Protein AF-A0A5C8G5C5-F1 (afdb_monomer_lite)

Structure (mmCIF, N/CA/C/O backbone):
data_AF-A0A5C8G5C5-F1
#
_entry.id   AF-A0A5C8G5C5-F1
#
loop_
_atom_site.group_PDB
_atom_site.id
_atom_site.type_symbol
_atom_site.label_atom_id
_atom_site.label_alt_id
_atom_site.label_comp_id
_atom_site.label_asym_id
_atom_site.label_entity_id
_atom_site.label_seq_id
_atom_site.pdbx_PDB_ins_code
_atom_site.Cartn_x
_atom_site.Cartn_y
_atom_site.Cartn_z
_atom_site.occupancy
_atom_site.B_iso_or_equiv
_atom_site.auth_seq_id
_atom_site.auth_comp_id
_atom_site.auth_asym_id
_atom_site.auth_atom_id
_atom_site.pdbx_PDB_model_num
ATOM 1 N N . MET A 1 1 ? -3.779 11.212 30.554 1.00 58.25 1 MET A N 1
ATOM 2 C CA . MET A 1 1 ? -3.782 10.132 29.545 1.00 58.25 1 MET A CA 1
ATOM 3 C C . MET A 1 1 ? -3.580 10.761 28.172 1.00 58.25 1 MET A C 1
ATOM 5 O O . MET A 1 1 ? -4.320 11.678 27.843 1.00 58.25 1 MET A O 1
ATOM 9 N N . SER A 1 2 ? -2.563 10.348 27.410 1.00 55.41 2 SER A N 1
ATOM 10 C CA . SER A 1 2 ? -2.453 10.672 25.976 1.00 55.41 2 SER A CA 1
ATOM 11 C C . SER A 1 2 ? -2.894 9.457 25.162 1.00 55.41 2 SER A C 1
ATOM 13 O O . SER A 1 2 ? -2.777 8.328 25.640 1.00 55.41 2 SER A O 1
ATOM 15 N N . PHE A 1 3 ? -3.459 9.685 23.979 1.00 63.06 3 PHE A N 1
ATOM 16 C CA . PHE A 1 3 ? -4.155 8.669 23.192 1.00 63.06 3 PHE A CA 1
ATOM 17 C C . PHE A 1 3 ? -3.823 8.857 21.702 1.00 63.06 3 PHE A C 1
ATOM 19 O O . PHE A 1 3 ? -3.708 9.999 21.246 1.00 63.06 3 PHE A O 1
ATOM 26 N N . SER A 1 4 ? -3.644 7.780 20.930 1.00 61.94 4 SER A N 1
ATOM 27 C CA . SER A 1 4 ? -3.434 7.898 19.480 1.00 61.94 4 SER A CA 1
ATOM 28 C C . SER A 1 4 ? -4.687 8.470 18.817 1.00 61.94 4 SER A C 1
ATOM 30 O O . SER A 1 4 ? -5.759 7.881 18.914 1.00 61.94 4 SER A O 1
ATOM 32 N N . LYS A 1 5 ? -4.584 9.614 18.132 1.00 66.94 5 LYS A N 1
ATOM 33 C CA . LYS A 1 5 ? -5.772 10.301 17.593 1.00 66.94 5 LYS A CA 1
ATOM 34 C C . LYS A 1 5 ? -6.433 9.580 16.418 1.00 66.94 5 LYS A C 1
ATOM 36 O O . LYS A 1 5 ? -7.634 9.727 16.237 1.00 66.94 5 LYS A O 1
ATOM 41 N N . THR A 1 6 ? -5.672 8.814 15.637 1.00 73.62 6 THR A N 1
ATOM 42 C CA . THR A 1 6 ? -6.201 8.085 14.477 1.00 73.62 6 THR A CA 1
ATOM 43 C C . THR A 1 6 ? -5.514 6.740 14.310 1.00 73.62 6 THR A C 1
ATOM 45 O O . THR A 1 6 ? -4.314 6.627 14.561 1.00 73.62 6 THR A O 1
ATOM 48 N N . SER A 1 7 ? -6.292 5.739 13.905 1.00 88.31 7 SER A N 1
ATOM 49 C CA . SER A 1 7 ? -5.842 4.363 13.679 1.00 88.31 7 SER A CA 1
ATOM 50 C C . SER A 1 7 ? -6.504 3.811 12.412 1.00 88.31 7 SER A C 1
ATOM 52 O O . SER A 1 7 ? -7.569 4.284 12.019 1.00 88.31 7 SER A O 1
ATOM 54 N N . THR A 1 8 ? -5.900 2.812 11.768 1.00 93.25 8 THR A N 1
ATOM 55 C CA . THR A 1 8 ? -6.395 2.267 10.492 1.00 93.25 8 THR A CA 1
ATOM 56 C C . THR A 1 8 ? -6.602 0.763 10.585 1.00 93.25 8 THR A C 1
ATOM 58 O O . THR A 1 8 ? -5.716 0.061 11.051 1.00 93.25 8 THR A O 1
ATOM 61 N N . ILE A 1 9 ? -7.745 0.264 10.109 1.00 96.00 9 ILE A N 1
ATOM 62 C CA . ILE A 1 9 ? -7.991 -1.171 9.910 1.00 96.00 9 ILE A CA 1
ATOM 63 C C . ILE A 1 9 ? -8.115 -1.422 8.409 1.00 96.00 9 ILE A C 1
ATOM 65 O O . ILE A 1 9 ? -8.916 -0.770 7.735 1.00 96.00 9 ILE A O 1
ATOM 69 N N . LYS A 1 10 ? -7.343 -2.374 7.881 1.00 96.00 10 LYS A N 1
ATOM 70 C CA . LYS A 1 10 ? -7.408 -2.793 6.473 1.00 96.00 10 LYS A CA 1
ATOM 71 C C . LYS A 1 10 ? -7.966 -4.201 6.374 1.00 96.00 10 LYS A C 1
ATOM 73 O O . LYS A 1 10 ? -7.521 -5.099 7.085 1.00 96.00 10 LYS A O 1
ATOM 78 N N . ILE A 1 11 ? -8.915 -4.386 5.466 1.00 95.94 11 ILE A N 1
ATOM 79 C CA . ILE A 1 11 ? -9.665 -5.628 5.299 1.00 95.94 11 ILE A CA 1
ATOM 80 C C . ILE A 1 11 ? -9.483 -6.121 3.872 1.00 95.94 11 ILE A C 1
ATOM 82 O O . ILE A 1 11 ? -9.815 -5.405 2.926 1.00 95.94 11 ILE A O 1
ATOM 86 N N . LEU A 1 12 ? -8.996 -7.351 3.732 1.00 93.62 12 LEU A N 1
ATOM 87 C CA . LEU A 1 12 ? -8.839 -8.042 2.455 1.00 93.62 12 LEU A CA 1
ATOM 88 C C . LEU A 1 12 ? -9.532 -9.401 2.552 1.00 93.62 12 LEU A C 1
ATOM 90 O O . LEU A 1 12 ? -9.302 -10.132 3.512 1.00 93.62 12 LEU A O 1
ATOM 94 N N . ASN A 1 13 ? -10.371 -9.748 1.574 1.00 88.62 13 ASN A N 1
ATOM 95 C CA . ASN A 1 13 ? -11.007 -11.070 1.470 1.00 88.62 13 ASN A CA 1
ATOM 96 C C . ASN A 1 13 ? -11.655 -11.558 2.784 1.00 88.62 13 ASN A C 1
ATOM 98 O O . ASN A 1 13 ? -11.424 -12.683 3.216 1.00 88.62 13 ASN A O 1
ATOM 102 N N . ASN A 1 14 ? -12.444 -10.694 3.436 1.00 88.88 14 ASN A N 1
ATOM 103 C CA . ASN A 1 14 ? -13.106 -10.970 4.720 1.00 88.88 14 ASN A CA 1
ATOM 104 C C . ASN A 1 14 ? -12.145 -11.296 5.886 1.00 88.88 14 ASN A C 1
ATOM 106 O O . ASN A 1 14 ? -12.510 -12.007 6.817 1.00 88.88 14 ASN A O 1
ATOM 110 N N . THR A 1 15 ? -10.915 -10.778 5.853 1.00 91.31 15 THR A N 1
ATOM 111 C CA . THR A 1 15 ? -9.921 -10.936 6.926 1.00 91.31 15 THR A CA 1
ATOM 112 C C . THR A 1 15 ? -9.306 -9.594 7.316 1.00 91.31 15 THR A C 1
ATOM 114 O O . THR A 1 15 ? -9.195 -8.689 6.485 1.00 91.31 15 THR A O 1
ATOM 117 N N . ASN A 1 16 ? -8.897 -9.451 8.582 1.00 92.50 16 ASN A N 1
ATOM 118 C CA . ASN A 1 16 ? -8.112 -8.298 9.031 1.00 92.50 16 ASN A CA 1
ATOM 119 C C . ASN A 1 16 ? -6.698 -8.402 8.435 1.00 92.50 16 ASN A C 1
ATOM 121 O O . ASN A 1 16 ? -5.845 -9.094 8.986 1.00 92.50 16 ASN A O 1
ATOM 125 N N . TYR A 1 17 ? -6.458 -7.717 7.318 1.00 92.00 17 TYR A N 1
ATOM 126 C CA . TYR A 1 17 ? -5.137 -7.629 6.697 1.00 92.00 17 TYR A CA 1
ATOM 127 C C . TYR A 1 17 ? -4.175 -6.810 7.568 1.00 92.00 17 TYR A C 1
ATOM 129 O O . TYR A 1 17 ? -3.032 -7.200 7.788 1.00 92.00 17 TYR A O 1
ATOM 137 N N . GLU A 1 18 ? -4.657 -5.687 8.105 1.00 92.75 18 GLU A N 1
ATOM 138 C CA . GLU A 1 18 ? -3.913 -4.843 9.040 1.00 92.75 18 GLU A CA 1
ATOM 139 C C . GLU A 1 18 ? -4.837 -4.423 10.184 1.00 92.75 18 GLU A C 1
ATOM 141 O O . GLU A 1 18 ? -5.929 -3.897 9.951 1.00 92.75 18 GLU A O 1
ATOM 146 N N . ALA A 1 19 ? -4.403 -4.673 11.418 1.00 92.25 19 ALA A N 1
ATOM 147 C CA . ALA A 1 19 ? -5.117 -4.258 12.618 1.00 92.25 19 ALA A CA 1
ATOM 148 C C . ALA A 1 19 ? -4.840 -2.783 12.941 1.00 92.25 19 ALA A C 1
ATOM 150 O O . ALA A 1 19 ? -3.713 -2.306 12.800 1.00 92.25 19 ALA A O 1
ATOM 151 N N . GLY A 1 20 ? -5.844 -2.099 13.485 1.00 87.38 20 GLY A N 1
ATOM 152 C CA . GLY A 1 20 ? -5.677 -0.769 14.049 1.00 87.38 20 GLY A CA 1
ATOM 153 C C . GLY A 1 20 ? -4.764 -0.818 15.261 1.00 87.38 20 GLY A C 1
ATOM 154 O O . GLY A 1 20 ? -4.852 -1.729 16.078 1.00 87.38 20 GLY A O 1
ATOM 155 N N . SER A 1 21 ? -3.887 0.169 15.398 1.00 87.50 21 SER A N 1
ATOM 156 C CA . SER A 1 21 ? -3.056 0.324 16.592 1.00 87.50 21 SER A CA 1
ATOM 157 C C . SER A 1 21 ? -3.639 1.420 17.469 1.00 87.50 21 SER A C 1
ATOM 159 O O . SER A 1 21 ? -3.724 2.568 17.035 1.00 87.50 21 SER A O 1
ATOM 161 N N . VAL A 1 22 ? -4.037 1.077 18.692 1.00 84.81 22 VAL A N 1
ATOM 162 C CA . VAL A 1 22 ? -4.610 2.019 19.659 1.00 84.81 22 VAL A CA 1
ATOM 163 C C . VAL A 1 22 ? -3.679 2.089 20.856 1.00 84.81 22 VAL A C 1
ATOM 165 O O . VAL A 1 22 ? -3.661 1.206 21.708 1.00 84.81 22 VAL A O 1
ATOM 168 N N . SER A 1 23 ? -2.862 3.138 20.905 1.00 81.38 23 SER A N 1
ATOM 169 C CA . SER A 1 23 ? -1.890 3.329 21.982 1.00 81.38 23 SER A CA 1
ATOM 170 C C . SER A 1 23 ? -2.322 4.439 22.922 1.00 81.38 23 SER A C 1
ATOM 172 O O . SER A 1 23 ? -2.776 5.499 22.493 1.00 81.38 23 SER A O 1
ATOM 174 N N . TYR A 1 24 ? -2.119 4.209 24.214 1.00 80.25 24 TYR A N 1
ATOM 175 C CA . TYR A 1 24 ? -2.410 5.177 25.258 1.00 80.25 24 TYR A CA 1
ATOM 176 C C . TYR A 1 24 ? -1.342 5.155 26.348 1.00 80.25 24 TYR A C 1
ATOM 178 O O . TYR A 1 24 ? -0.641 4.160 26.561 1.00 80.25 24 TYR A O 1
ATOM 186 N N . LEU A 1 25 ? -1.245 6.281 27.046 1.00 77.31 25 LEU A N 1
ATOM 187 C CA . LEU A 1 25 ? -0.362 6.490 28.182 1.00 77.31 25 LEU A CA 1
ATOM 188 C C . LEU A 1 25 ? -1.188 6.544 29.468 1.00 77.31 25 LEU A C 1
ATOM 190 O O . LEU A 1 25 ? -1.955 7.490 29.675 1.00 77.31 25 LEU A O 1
ATOM 194 N N . VAL A 1 26 ? -1.035 5.532 30.323 1.00 72.88 26 VAL A N 1
ATOM 195 C CA . VAL A 1 26 ? -1.719 5.449 31.621 1.00 72.88 26 VAL A CA 1
ATOM 196 C C . VAL A 1 26 ? -0.852 6.106 32.689 1.00 72.88 26 VAL A C 1
ATOM 198 O O . VAL A 1 26 ? 0.337 5.817 32.791 1.00 72.88 26 VAL A O 1
ATOM 201 N N . THR A 1 27 ? -1.450 7.000 33.473 1.00 72.62 27 THR A N 1
ATOM 202 C CA . THR A 1 27 ? -0.806 7.680 34.602 1.00 72.62 27 THR A CA 1
ATOM 203 C C . THR A 1 27 ? -1.576 7.358 35.888 1.00 72.62 27 THR A C 1
ATOM 205 O O . THR A 1 27 ? -2.801 7.488 35.859 1.00 72.62 27 THR A O 1
ATOM 208 N N . PRO A 1 28 ? -0.908 6.982 36.997 1.00 72.06 28 PRO A N 1
ATOM 209 C CA . PRO A 1 28 ? 0.547 6.906 37.163 1.00 72.06 28 PRO A CA 1
ATOM 210 C C . PRO A 1 28 ? 1.174 5.801 36.298 1.00 72.06 28 PRO A C 1
ATOM 212 O O . PRO A 1 28 ? 0.561 4.764 36.069 1.00 72.06 28 PRO A O 1
ATOM 215 N N . TYR A 1 29 ? 2.391 6.039 35.794 1.00 64.88 29 TYR A N 1
ATOM 216 C CA . TYR A 1 29 ? 3.072 5.167 34.819 1.00 64.88 29 TYR A CA 1
ATOM 217 C C . TYR A 1 29 ? 3.301 3.726 35.308 1.00 64.88 29 TYR A C 1
ATOM 219 O O . TYR A 1 29 ? 3.565 2.830 34.510 1.00 64.88 29 TYR A O 1
ATOM 227 N N . SER A 1 30 ? 3.191 3.499 36.617 1.00 68.25 30 SER A N 1
ATOM 228 C CA . SER A 1 30 ? 3.306 2.199 37.277 1.00 68.25 30 SER A CA 1
ATOM 229 C C . SER A 1 30 ? 1.994 1.405 37.341 1.00 68.25 30 SER A C 1
ATOM 231 O O . SER A 1 30 ? 2.021 0.251 37.769 1.00 68.25 30 SER A O 1
ATOM 233 N N . LEU A 1 31 ? 0.853 1.970 36.926 1.00 78.00 31 LEU A N 1
ATOM 234 C CA . LEU A 1 31 ? -0.442 1.293 37.008 1.00 78.00 31 LEU A CA 1
ATOM 235 C C . LEU A 1 31 ? -0.550 0.177 35.956 1.00 78.00 31 LEU A C 1
ATOM 237 O O . LEU A 1 31 ? -0.779 0.433 34.772 1.00 78.00 31 LEU A O 1
ATOM 241 N N . LYS A 1 32 ? -0.404 -1.077 36.395 1.00 77.88 32 LYS A N 1
ATOM 242 C CA . LYS A 1 32 ? -0.531 -2.271 35.536 1.00 77.88 32 LYS A CA 1
ATOM 243 C C . LYS A 1 32 ? -1.943 -2.869 35.552 1.00 77.88 32 LYS A C 1
ATOM 245 O O . LYS A 1 32 ? -2.427 -3.342 34.513 1.00 77.88 32 LYS A O 1
ATOM 250 N N . ASP A 1 33 ? -2.622 -2.745 36.690 1.00 85.19 33 ASP A N 1
ATOM 251 C CA . ASP A 1 33 ? -3.933 -3.339 36.955 1.00 85.19 33 ASP A CA 1
ATOM 252 C C . ASP A 1 33 ? -5.059 -2.371 36.584 1.00 85.19 33 ASP A C 1
ATOM 254 O O . ASP A 1 33 ? -5.631 -1.646 37.400 1.00 85.19 33 ASP A O 1
ATOM 258 N N . TYR A 1 34 ? -5.350 -2.334 35.288 1.00 90.06 34 TYR A N 1
ATOM 259 C CA . TYR A 1 34 ? -6.517 -1.664 34.723 1.00 90.06 34 TYR A CA 1
ATOM 260 C C . TYR A 1 34 ? -7.127 -2.521 33.615 1.00 90.06 34 TYR A C 1
ATOM 262 O O . TYR A 1 34 ? -6.433 -3.304 32.957 1.00 90.06 34 TYR A O 1
ATOM 270 N N . THR A 1 35 ? -8.418 -2.358 33.384 1.00 92.06 35 THR A N 1
ATOM 271 C CA . THR A 1 35 ? -9.147 -2.958 32.271 1.00 92.06 35 THR A CA 1
ATOM 272 C C . THR A 1 35 ? -9.362 -1.926 31.173 1.00 92.06 35 THR A C 1
ATOM 274 O O . THR A 1 35 ? -9.354 -0.717 31.416 1.00 92.06 35 THR A O 1
ATOM 277 N N . VAL A 1 36 ? -9.520 -2.417 29.947 1.00 92.94 36 VAL A N 1
ATOM 278 C CA . VAL A 1 36 ? -9.914 -1.613 28.790 1.00 92.94 36 VAL A CA 1
ATOM 279 C C . VAL A 1 36 ? -11.081 -2.318 28.134 1.00 92.94 36 VAL A C 1
ATOM 281 O O . VAL A 1 36 ? -11.018 -3.523 27.900 1.00 92.94 36 VAL A O 1
ATOM 284 N N . SER A 1 37 ? -12.135 -1.571 27.847 1.00 94.50 37 SER A N 1
ATOM 285 C CA . SER A 1 37 ? -13.314 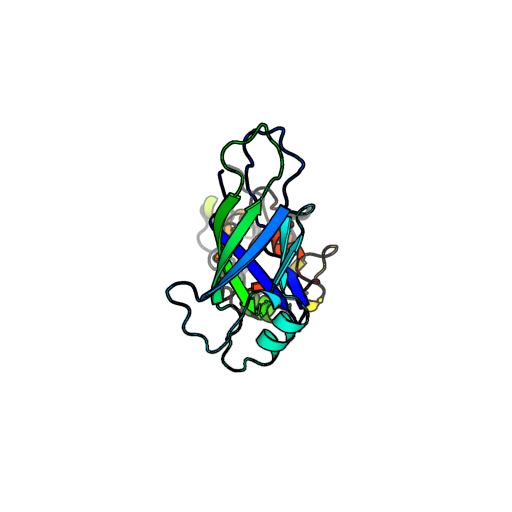-2.067 27.144 1.00 94.50 37 SER A CA 1
ATOM 286 C C . SER A 1 37 ? -13.760 -1.055 26.098 1.00 94.50 37 SER A C 1
ATOM 288 O O . SER A 1 37 ? -13.473 0.138 26.216 1.00 94.50 37 SER A O 1
ATOM 290 N N . ILE A 1 38 ? -14.437 -1.537 25.061 1.00 96.94 38 ILE A N 1
ATOM 291 C CA . ILE A 1 38 ? -15.103 -0.683 24.080 1.00 96.94 38 ILE A CA 1
ATOM 292 C C . ILE A 1 38 ? -16.479 -0.349 24.649 1.00 96.94 38 ILE A C 1
ATOM 294 O O . ILE A 1 38 ? -17.259 -1.249 24.950 1.00 96.94 38 ILE A O 1
ATOM 298 N N . LEU A 1 39 ? -16.752 0.940 24.825 1.00 97.25 39 LEU A N 1
ATOM 299 C CA . LEU A 1 39 ? -17.996 1.437 25.407 1.00 97.25 39 LEU A CA 1
ATOM 300 C C . LEU A 1 39 ? -19.010 1.823 24.330 1.00 97.25 39 LEU A C 1
ATOM 302 O O . LEU A 1 39 ? -20.198 1.551 24.470 1.00 97.25 39 LEU A O 1
ATOM 306 N N . LEU A 1 40 ? -18.539 2.467 23.262 1.00 97.44 40 LEU A N 1
ATOM 307 C CA . LEU A 1 40 ? -19.388 2.965 22.188 1.00 97.44 40 LEU A CA 1
ATOM 308 C C . LEU A 1 40 ? -18.651 2.905 20.854 1.00 97.44 40 LEU A C 1
ATOM 310 O O . LEU A 1 40 ? -17.459 3.199 20.779 1.00 97.44 40 LEU A O 1
ATOM 314 N N . VAL A 1 41 ? -19.400 2.580 19.806 1.00 98.00 41 VAL A N 1
ATOM 315 C CA . VAL A 1 41 ? -18.985 2.712 18.411 1.00 98.00 41 VAL A CA 1
ATOM 316 C C . VAL A 1 41 ? -20.024 3.572 17.706 1.00 98.00 41 VAL A C 1
ATOM 318 O O . VAL A 1 41 ? -21.220 3.297 17.784 1.00 98.00 41 VAL A O 1
ATOM 321 N N . SER A 1 42 ? -19.575 4.613 17.017 1.00 97.00 42 SER A N 1
ATOM 322 C CA . SER A 1 42 ? -20.429 5.461 16.191 1.00 97.00 42 SER A CA 1
ATOM 323 C C . SER A 1 42 ? -19.739 5.803 14.875 1.00 97.00 42 SER A C 1
ATOM 325 O O . SER A 1 42 ? -18.518 5.728 14.739 1.00 97.00 42 SER A O 1
ATOM 327 N N . LYS A 1 43 ? -20.523 6.173 13.860 1.00 96.81 43 LYS A N 1
ATOM 328 C CA . LYS A 1 43 ? -19.963 6.736 12.628 1.00 96.81 43 LYS A CA 1
ATOM 329 C C . LYS A 1 43 ? -19.334 8.087 12.946 1.00 96.81 43 LYS A C 1
ATOM 331 O O . LYS A 1 43 ? -19.998 8.946 13.522 1.00 96.81 43 LYS A O 1
ATOM 336 N N . ALA A 1 44 ? -18.083 8.272 12.539 1.00 95.62 44 ALA A N 1
ATOM 337 C CA . ALA A 1 44 ? -17.437 9.571 12.643 1.00 95.62 44 ALA A CA 1
ATOM 338 C C . ALA A 1 44 ? -18.040 10.546 11.619 1.00 95.62 44 ALA A C 1
ATOM 340 O O . ALA A 1 44 ? -18.581 10.135 10.584 1.00 95.62 44 ALA A O 1
ATOM 341 N N . THR A 1 45 ? -17.907 11.847 11.879 1.00 93.12 45 THR A N 1
ATOM 342 C CA . THR A 1 45 ? -18.384 12.907 10.980 1.00 93.12 45 THR A CA 1
ATOM 343 C C . THR A 1 45 ? -17.904 12.685 9.541 1.00 93.12 45 THR A C 1
ATOM 345 O O . THR A 1 45 ? -16.712 12.509 9.286 1.00 93.12 45 THR A O 1
ATOM 348 N N . GLY A 1 46 ? -18.845 12.706 8.592 1.00 90.56 46 GLY A N 1
ATOM 349 C CA . GLY A 1 46 ? -18.580 12.506 7.163 1.00 90.56 46 GLY A CA 1
ATOM 350 C C . GLY A 1 46 ? -18.641 11.051 6.683 1.00 90.56 46 GLY A C 1
ATOM 351 O O . GLY A 1 46 ? -18.571 10.820 5.479 1.00 90.56 46 GLY A O 1
ATOM 352 N N . ASN A 1 47 ? -18.817 10.065 7.570 1.00 93.38 47 ASN A N 1
ATOM 353 C CA . ASN A 1 47 ? -19.103 8.693 7.151 1.00 93.38 47 ASN A CA 1
ATOM 354 C C . ASN A 1 47 ? -20.592 8.536 6.793 1.00 93.38 47 ASN A C 1
ATOM 356 O O . ASN A 1 47 ? -21.446 8.398 7.667 1.00 93.38 47 ASN A O 1
ATOM 360 N N . THR A 1 48 ? -20.887 8.522 5.494 1.00 89.25 48 THR A N 1
ATOM 361 C CA . THR A 1 48 ? -22.242 8.378 4.932 1.00 89.25 48 THR A CA 1
ATOM 362 C C . THR A 1 48 ? -22.579 6.948 4.499 1.00 89.25 48 THR A C 1
ATOM 364 O O . THR A 1 48 ? -23.618 6.718 3.882 1.00 89.25 48 THR A O 1
ATOM 367 N N . SER A 1 49 ? -21.715 5.971 4.796 1.00 92.50 49 SER A N 1
ATOM 368 C CA . SER A 1 49 ? -21.951 4.577 4.402 1.00 92.50 49 SER A CA 1
ATOM 369 C C . SER A 1 49 ? -23.183 3.983 5.087 1.00 92.50 49 SER A C 1
ATOM 371 O O . SER A 1 49 ? -23.565 4.400 6.180 1.00 92.50 49 SER A O 1
ATOM 373 N N . SER A 1 50 ? -23.793 2.970 4.467 1.00 91.50 50 SER A N 1
ATOM 374 C CA . SER A 1 50 ? -24.898 2.209 5.071 1.00 91.50 50 SER A CA 1
ATOM 375 C C . SER A 1 50 ? -24.429 1.200 6.132 1.00 91.50 50 SER A C 1
ATOM 377 O O . SER A 1 50 ? -25.224 0.784 6.972 1.00 91.50 50 SER A O 1
ATOM 379 N N . LEU A 1 51 ? -23.137 0.848 6.133 1.00 95.44 51 LEU A N 1
ATOM 380 C CA . LEU A 1 51 ? -22.530 -0.077 7.087 1.00 95.44 51 LEU A CA 1
ATOM 381 C C . LEU A 1 51 ? -22.724 0.442 8.514 1.00 95.44 51 LEU A C 1
ATOM 383 O O . LEU A 1 51 ? -22.329 1.559 8.824 1.00 95.44 51 LEU A O 1
ATOM 387 N N . ASN A 1 52 ? -23.322 -0.367 9.381 1.00 95.06 52 ASN A N 1
ATOM 388 C CA . ASN A 1 52 ? -23.463 -0.059 10.798 1.00 95.06 52 ASN A CA 1
ATOM 389 C C . ASN A 1 52 ? -22.634 -1.059 11.593 1.00 95.06 52 ASN A C 1
ATOM 391 O O . ASN A 1 52 ? -22.844 -2.266 11.466 1.00 95.06 52 ASN A O 1
ATOM 395 N N . LEU A 1 53 ? -21.708 -0.540 12.394 1.00 97.56 53 LEU A N 1
ATOM 396 C CA . LEU A 1 53 ? -20.904 -1.329 13.312 1.00 97.56 53 LEU A CA 1
ATOM 397 C C . LEU A 1 53 ? -21.215 -0.909 14.747 1.00 97.56 53 LEU A C 1
ATOM 399 O O . LEU A 1 53 ? -21.467 0.267 15.011 1.00 97.56 53 LEU A O 1
ATOM 403 N N . ASP A 1 54 ? -21.187 -1.876 15.648 1.00 97.69 54 ASP A N 1
ATOM 404 C CA . ASP A 1 54 ? -21.415 -1.717 17.078 1.00 97.69 54 ASP A CA 1
ATOM 405 C C . ASP A 1 54 ? -20.241 -2.294 17.887 1.00 97.69 54 ASP A C 1
ATOM 407 O O . ASP A 1 54 ? -19.215 -2.701 17.340 1.00 97.69 54 ASP A O 1
ATOM 411 N N . ILE A 1 55 ? -20.369 -2.295 19.213 1.00 97.69 55 ILE A N 1
ATOM 412 C CA . ILE A 1 55 ? -19.305 -2.726 20.126 1.00 97.69 55 ILE A CA 1
ATOM 413 C C . ILE A 1 55 ? -18.866 -4.187 19.914 1.00 97.69 55 ILE A C 1
ATOM 415 O O . ILE A 1 55 ? -17.704 -4.496 20.155 1.00 97.69 55 ILE A O 1
ATOM 419 N N . LEU A 1 56 ? -19.757 -5.078 19.459 1.00 97.81 56 LEU A N 1
ATOM 420 C CA . LEU A 1 56 ? -19.480 -6.512 19.283 1.00 97.81 56 LEU A CA 1
ATOM 421 C C . LEU A 1 56 ? -18.743 -6.809 17.971 1.00 97.81 56 LEU A C 1
ATOM 423 O O . LEU A 1 56 ? -18.180 -7.893 17.786 1.00 97.81 56 LEU A O 1
ATOM 427 N N . ASP A 1 57 ? -18.720 -5.845 17.054 1.00 98.38 57 ASP A N 1
ATOM 428 C CA . ASP A 1 57 ? -18.008 -5.963 15.786 1.00 98.38 57 ASP A CA 1
ATOM 429 C C . ASP A 1 57 ? -16.504 -5.736 15.928 1.00 98.38 57 ASP A C 1
ATOM 431 O O . ASP A 1 57 ? -15.755 -6.018 14.994 1.00 98.38 57 ASP A O 1
ATOM 435 N N . PHE A 1 58 ? -16.050 -5.256 17.087 1.00 98.06 58 PHE A N 1
ATOM 436 C CA . PHE A 1 58 ? -14.655 -4.944 17.355 1.00 98.06 58 PHE A CA 1
ATOM 437 C C . PHE A 1 58 ? -14.103 -5.754 18.523 1.00 98.06 58 PHE A C 1
ATOM 439 O O . PHE A 1 58 ? -14.795 -6.084 19.481 1.00 98.06 58 PHE A O 1
ATOM 446 N N . SER A 1 59 ? -12.807 -6.036 18.455 1.00 96.75 59 SER A N 1
ATOM 447 C CA . SER A 1 59 ? -12.040 -6.606 19.554 1.00 96.75 59 SER A CA 1
ATOM 448 C C . SER A 1 59 ? -10.771 -5.796 19.758 1.00 96.75 59 SER A C 1
ATOM 450 O O . SER A 1 59 ? -10.052 -5.503 18.797 1.00 96.75 59 SER A O 1
ATOM 452 N N . TYR A 1 60 ? -10.506 -5.433 21.010 1.00 95.44 60 TYR A N 1
ATOM 453 C CA . TYR A 1 60 ? -9.285 -4.755 21.417 1.00 95.44 60 TYR A CA 1
ATOM 454 C C . TYR A 1 60 ? -8.460 -5.658 22.329 1.00 95.44 60 TYR A C 1
ATOM 456 O O . TYR A 1 60 ? -8.913 -6.060 23.400 1.00 95.44 60 TYR A O 1
ATOM 464 N N . ASP A 1 61 ? -7.225 -5.928 21.921 1.00 93.50 61 ASP A N 1
ATOM 465 C CA . ASP A 1 61 ? -6.262 -6.670 22.720 1.00 93.50 61 ASP A CA 1
ATOM 466 C C . ASP A 1 61 ? -5.338 -5.707 23.477 1.00 93.50 61 ASP A C 1
ATOM 468 O O . ASP A 1 61 ? -4.499 -5.020 22.888 1.00 93.50 61 ASP A O 1
ATOM 472 N N . LYS A 1 62 ? -5.473 -5.670 24.809 1.00 89.31 62 LYS A N 1
ATOM 473 C CA . LYS A 1 62 ? -4.700 -4.778 25.693 1.00 89.31 62 LYS A CA 1
ATOM 474 C C . LYS A 1 62 ? -3.188 -4.999 25.582 1.00 89.31 62 LYS A C 1
ATOM 476 O O . LYS A 1 62 ? -2.432 -4.035 25.696 1.00 89.31 62 LYS A O 1
ATOM 481 N N . ALA A 1 63 ? -2.745 -6.245 25.415 1.00 89.00 63 ALA A N 1
ATOM 482 C CA . ALA A 1 63 ? -1.326 -6.592 25.450 1.00 89.00 63 ALA A CA 1
ATOM 483 C C . ALA A 1 63 ? -0.590 -6.100 24.196 1.00 89.00 63 ALA A C 1
ATOM 485 O O . ALA A 1 63 ? 0.425 -5.411 24.295 1.00 89.00 63 ALA A O 1
ATOM 486 N N . SER A 1 64 ? -1.134 -6.409 23.021 1.00 91.44 64 SER A N 1
ATOM 487 C CA . SER A 1 64 ? -0.593 -6.013 21.719 1.00 91.44 64 SER A CA 1
ATOM 488 C C . SER A 1 64 ? -1.035 -4.624 21.266 1.00 91.44 64 SER A C 1
ATOM 490 O O . SER A 1 64 ? -0.468 -4.096 20.310 1.00 91.44 64 SER A O 1
ATOM 492 N N . LYS A 1 65 ? -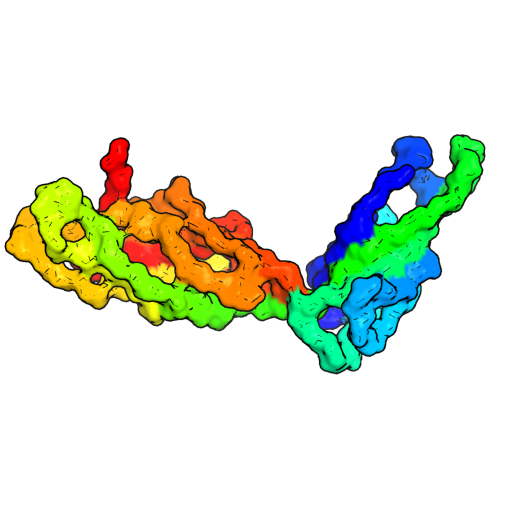2.018 -4.021 21.950 1.00 90.75 65 LYS A N 1
ATOM 493 C CA . LYS A 1 65 ? -2.614 -2.715 21.625 1.00 90.75 65 LYS A CA 1
ATOM 494 C C . LYS A 1 65 ? -3.284 -2.682 20.251 1.00 90.75 65 LYS A C 1
ATOM 496 O O . LYS A 1 65 ? -3.344 -1.634 19.599 1.00 90.75 65 LYS A O 1
ATOM 501 N N . LYS A 1 66 ? -3.771 -3.840 19.800 1.00 93.25 66 LYS A N 1
ATOM 502 C CA . LYS A 1 66 ? -4.395 -4.012 18.489 1.00 93.25 66 LYS A CA 1
ATOM 503 C C . LYS A 1 66 ? -5.909 -3.995 18.598 1.00 93.25 66 LYS A C 1
ATOM 505 O O . LYS A 1 66 ? -6.493 -4.693 19.421 1.00 93.25 66 LYS A O 1
ATOM 510 N N . LEU A 1 67 ? -6.526 -3.224 17.718 1.00 95.81 67 LEU A N 1
ATOM 511 C CA . LEU A 1 67 ? -7.954 -3.191 17.464 1.00 95.81 67 LEU A CA 1
ATOM 512 C C . LEU A 1 67 ? -8.231 -3.898 16.134 1.00 95.81 67 LEU A C 1
ATOM 514 O O . LEU A 1 67 ? -7.646 -3.563 15.104 1.00 95.81 67 LEU A O 1
ATOM 518 N N . THR A 1 68 ? -9.139 -4.862 16.149 1.00 96.88 68 THR A N 1
ATOM 519 C CA . THR A 1 68 ? -9.526 -5.654 14.974 1.00 96.88 68 THR A CA 1
ATOM 520 C C . THR A 1 68 ? -11.035 -5.725 14.860 1.00 96.88 68 THR A C 1
ATOM 522 O O . THR A 1 68 ? -11.740 -5.501 15.845 1.00 96.88 68 THR A O 1
ATOM 525 N N . LEU A 1 69 ? -11.531 -6.066 13.673 1.00 98.00 69 LEU A N 1
ATOM 526 C CA . LEU A 1 69 ? -12.899 -6.547 13.560 1.00 98.00 69 LEU A CA 1
ATOM 527 C C . LEU A 1 69 ? -12.998 -7.993 14.036 1.00 98.00 69 LEU A C 1
ATOM 529 O O . LEU A 1 69 ? -12.131 -8.816 13.730 1.00 98.00 69 LEU A O 1
ATOM 533 N N . THR A 1 70 ? -14.087 -8.310 14.722 1.00 98.00 70 THR A N 1
ATOM 534 C CA . THR A 1 70 ? -14.495 -9.690 14.987 1.00 98.00 70 THR A CA 1
ATOM 535 C C . THR A 1 70 ? -15.020 -10.343 13.708 1.00 98.00 70 THR A C 1
ATOM 537 O O . THR A 1 70 ? -15.260 -9.676 12.699 1.00 98.00 70 THR A O 1
ATOM 540 N N . SER A 1 71 ? -15.265 -11.654 13.741 1.00 96.88 71 SER A N 1
ATOM 541 C CA . SER A 1 71 ? -15.919 -12.353 12.626 1.00 96.88 71 SER A CA 1
ATOM 542 C C . SER A 1 71 ? -17.291 -11.757 12.284 1.00 96.88 71 SER A C 1
ATOM 544 O O . SER A 1 71 ? -17.648 -11.687 11.112 1.00 96.88 71 SER A O 1
ATOM 546 N N . ALA A 1 72 ? -18.043 -11.279 13.283 1.00 97.19 72 ALA A N 1
ATOM 547 C CA . ALA A 1 72 ? -19.319 -10.600 13.063 1.00 97.19 72 ALA A CA 1
ATOM 548 C C . ALA A 1 72 ? -19.125 -9.274 12.308 1.00 97.19 72 ALA A C 1
ATOM 550 O O . ALA A 1 72 ? -19.780 -9.048 11.288 1.00 97.19 72 ALA A O 1
ATOM 551 N N . GLY A 1 73 ? -18.157 -8.458 12.737 1.00 97.75 73 GLY A N 1
ATOM 552 C CA . GLY A 1 73 ? -17.819 -7.203 12.067 1.00 97.75 73 GLY A CA 1
ATOM 553 C C . GLY A 1 73 ? -17.330 -7.406 10.632 1.00 97.75 73 GLY A C 1
ATOM 554 O O . GLY A 1 73 ? -17.779 -6.716 9.716 1.00 97.75 73 GLY A O 1
ATOM 555 N N . LEU A 1 74 ? -16.466 -8.401 10.410 1.00 97.19 74 LEU A N 1
ATOM 556 C CA . LEU A 1 74 ? -15.996 -8.794 9.078 1.00 97.19 74 LEU A CA 1
ATOM 557 C C . LEU A 1 74 ? -17.167 -9.203 8.168 1.00 97.19 74 LEU A C 1
ATOM 559 O O . LEU A 1 74 ? -17.276 -8.706 7.047 1.00 97.19 74 LEU A O 1
ATOM 563 N N . ASN A 1 75 ? -18.103 -10.013 8.673 1.00 95.94 75 ASN A N 1
ATOM 564 C CA . ASN A 1 75 ? -19.291 -10.417 7.921 1.00 95.94 75 ASN A CA 1
ATOM 565 C C . ASN A 1 75 ? -20.185 -9.225 7.545 1.00 95.94 75 ASN A C 1
ATOM 567 O O . ASN A 1 75 ? -20.684 -9.177 6.417 1.00 95.94 75 ASN A O 1
ATOM 571 N N . LYS A 1 76 ? -20.360 -8.241 8.440 1.00 96.31 76 LYS A N 1
ATOM 572 C CA . LYS A 1 76 ? -21.099 -7.004 8.129 1.00 96.31 76 LYS A CA 1
ATOM 573 C C . LYS A 1 76 ? -20.411 -6.206 7.020 1.00 96.31 76 LYS A C 1
ATOM 575 O O . LYS A 1 76 ? -21.080 -5.785 6.080 1.00 96.31 76 LYS A O 1
ATOM 580 N N . VAL A 1 77 ? -19.085 -6.045 7.087 1.00 95.06 77 VAL A N 1
ATOM 581 C CA . VAL A 1 77 ? -18.305 -5.370 6.033 1.00 95.06 77 VAL A CA 1
ATOM 582 C C . VAL A 1 77 ? -18.444 -6.097 4.696 1.00 95.06 77 VAL A C 1
ATOM 584 O O . VAL A 1 77 ? -18.714 -5.459 3.683 1.00 95.06 77 VAL A O 1
ATOM 587 N N . SER A 1 78 ? -18.309 -7.422 4.687 1.00 91.06 78 SER A N 1
ATOM 588 C CA . SER A 1 78 ? -18.400 -8.225 3.462 1.00 91.06 78 SER A CA 1
ATOM 589 C C . SER A 1 78 ? -19.800 -8.239 2.848 1.00 91.06 78 SER A C 1
ATOM 591 O O . SER A 1 78 ? -19.930 -8.329 1.631 1.00 91.06 78 SER A O 1
ATOM 593 N N . SER A 1 79 ? -20.843 -8.105 3.669 1.00 91.81 79 SER A N 1
ATOM 594 C CA . SER A 1 79 ? -22.236 -8.042 3.205 1.00 91.81 79 SER A CA 1
ATOM 595 C C . SER A 1 79 ? -22.653 -6.640 2.738 1.00 91.81 79 SER A C 1
ATOM 597 O O . SER A 1 79 ? -23.693 -6.484 2.098 1.00 91.81 79 SER A O 1
ATOM 599 N N . ALA A 1 80 ? -21.869 -5.604 3.049 1.00 92.62 80 ALA A N 1
ATOM 600 C CA . ALA A 1 80 ? -22.184 -4.225 2.700 1.00 92.62 80 ALA A CA 1
ATOM 601 C C . ALA A 1 80 ? -21.789 -3.911 1.245 1.00 92.62 80 ALA A C 1
ATOM 603 O O . ALA A 1 80 ? -20.673 -3.486 0.947 1.00 92.62 80 ALA A O 1
ATOM 604 N N . SER A 1 81 ? -22.744 -4.070 0.328 1.00 86.50 81 SER A N 1
ATOM 605 C CA . SER A 1 81 ? -22.555 -3.835 -1.113 1.00 86.50 81 SER A CA 1
ATOM 606 C C . SER A 1 81 ? -22.251 -2.380 -1.488 1.00 86.50 81 SER A C 1
ATOM 608 O O . SER A 1 81 ? -21.693 -2.127 -2.551 1.00 86.50 81 SER A O 1
ATOM 610 N N . SER A 1 82 ? -22.586 -1.414 -0.626 1.00 87.06 82 SER A N 1
ATOM 611 C CA . SER A 1 82 ? -22.341 0.013 -0.874 1.00 87.06 82 SER A CA 1
ATOM 612 C C . SER A 1 82 ? -20.899 0.454 -0.598 1.00 87.06 82 SER A C 1
ATOM 614 O O . SER A 1 82 ? -20.598 1.642 -0.720 1.00 87.06 82 SER A O 1
ATOM 616 N N . LEU A 1 83 ? -20.029 -0.445 -0.124 1.00 92.06 83 LEU A N 1
ATOM 617 C CA . LEU A 1 83 ? -18.639 -0.100 0.155 1.00 92.06 83 LEU A CA 1
ATOM 618 C C . LEU A 1 83 ? -17.818 -0.090 -1.135 1.00 92.06 83 LEU A C 1
ATOM 620 O O . LEU A 1 83 ? -17.839 -1.032 -1.924 1.00 92.06 83 LEU A O 1
ATOM 624 N N . VAL A 1 84 ? -17.055 0.979 -1.307 1.00 93.12 84 VAL A N 1
ATOM 625 C CA . VAL A 1 84 ? -16.135 1.208 -2.411 1.00 93.12 84 VAL A CA 1
ATOM 626 C C . VAL A 1 84 ? -14.729 0.899 -1.914 1.00 93.12 84 VAL A C 1
ATOM 628 O O . VAL A 1 84 ? -14.309 1.380 -0.857 1.00 93.12 84 VAL A O 1
ATOM 631 N N . ASP A 1 85 ? -13.995 0.095 -2.676 1.00 93.19 85 ASP A N 1
ATOM 632 C CA . ASP A 1 85 ? -12.624 -0.261 -2.323 1.00 93.19 85 ASP A CA 1
ATOM 633 C C . ASP A 1 85 ? -11.733 0.989 -2.223 1.00 93.19 85 ASP A C 1
ATOM 635 O O . ASP A 1 85 ? -11.962 2.005 -2.882 1.00 93.19 85 ASP A O 1
ATOM 639 N N . ALA A 1 86 ? -10.709 0.910 -1.374 1.00 94.50 86 ALA A N 1
ATOM 640 C CA . ALA A 1 86 ? -9.777 1.993 -1.061 1.00 94.50 86 ALA A CA 1
ATOM 641 C C . ALA A 1 86 ? -10.412 3.281 -0.489 1.00 94.50 86 ALA A C 1
ATOM 643 O O . ALA A 1 86 ? -9.723 4.286 -0.316 1.00 94.50 86 ALA A O 1
ATOM 644 N N . THR A 1 87 ? -11.698 3.255 -0.128 1.00 94.88 87 THR A N 1
ATOM 645 C CA . THR A 1 87 ? -12.373 4.365 0.556 1.00 94.88 87 THR A CA 1
ATOM 646 C C . THR A 1 87 ? -12.286 4.195 2.071 1.00 94.88 87 THR A C 1
ATOM 648 O O . THR A 1 87 ? -12.480 3.099 2.596 1.00 94.88 87 THR A O 1
ATOM 651 N N . ALA A 1 88 ? -11.994 5.288 2.780 1.00 95.00 88 ALA A N 1
ATOM 652 C CA . ALA A 1 88 ? -11.938 5.310 4.238 1.00 95.00 88 ALA A CA 1
ATOM 653 C C . ALA A 1 88 ? -13.343 5.464 4.839 1.00 95.00 88 ALA A C 1
ATOM 655 O O . ALA A 1 88 ? -13.981 6.505 4.675 1.00 95.00 88 ALA A O 1
ATOM 656 N N . TYR A 1 89 ? -13.789 4.479 5.612 1.00 95.88 89 TYR A N 1
ATOM 657 C CA . TYR A 1 89 ? -15.017 4.542 6.402 1.00 95.88 89 TYR A CA 1
ATOM 658 C C . TYR A 1 89 ? -14.666 4.794 7.863 1.00 95.88 89 TYR A C 1
ATOM 660 O O . TYR A 1 89 ? -14.147 3.915 8.547 1.00 95.88 89 TYR A O 1
ATOM 668 N N . LYS A 1 90 ? -14.890 6.023 8.334 1.00 95.75 90 LYS A N 1
ATOM 669 C CA . LYS A 1 90 ? -14.425 6.455 9.656 1.00 95.75 90 LYS A CA 1
ATOM 670 C C . LYS A 1 90 ? -15.445 6.163 10.756 1.00 95.75 90 LYS A C 1
ATOM 672 O O . LYS A 1 90 ? -16.627 6.477 10.605 1.00 95.75 90 LYS A O 1
ATOM 677 N N . TYR A 1 91 ? -14.977 5.609 11.866 1.00 96.81 91 TYR A N 1
ATOM 678 C CA . TYR A 1 91 ? -15.765 5.328 13.065 1.00 96.81 91 TYR A CA 1
ATOM 679 C C . TYR A 1 91 ? -15.078 5.917 14.287 1.00 96.81 91 TYR A C 1
ATOM 681 O O . TYR A 1 91 ? -13.864 5.801 14.419 1.00 96.81 91 TYR A O 1
ATOM 689 N N . ASP A 1 92 ? -15.850 6.520 15.179 1.00 95.62 92 ASP A N 1
ATOM 690 C CA . ASP A 1 92 ? -15.378 6.937 16.489 1.00 95.62 92 ASP A CA 1
ATOM 691 C C . ASP A 1 92 ? -15.656 5.811 17.486 1.00 95.62 92 ASP A C 1
ATOM 693 O O . ASP A 1 92 ? -16.794 5.374 17.665 1.00 95.62 92 ASP A O 1
ATOM 697 N N . ILE A 1 93 ? -14.593 5.313 18.113 1.00 95.88 93 ILE A N 1
ATOM 698 C CA . ILE A 1 93 ? -14.649 4.235 19.097 1.00 95.88 93 ILE A CA 1
ATOM 699 C C . ILE A 1 93 ? -14.246 4.802 20.445 1.00 95.88 93 ILE A C 1
ATOM 701 O O . ILE A 1 93 ? -13.098 5.209 20.648 1.00 95.88 93 ILE A O 1
ATOM 705 N N . GLN A 1 94 ? -15.198 4.833 21.368 1.00 95.19 94 GLN A N 1
ATOM 706 C CA . GLN A 1 94 ? -14.956 5.239 22.739 1.00 95.19 94 GLN A CA 1
ATOM 707 C C . GLN A 1 94 ? -14.534 4.029 23.567 1.00 95.19 94 GLN A C 1
ATOM 709 O O . GLN A 1 94 ? -15.252 3.034 23.667 1.00 95.19 94 GLN A O 1
ATOM 714 N N . PHE A 1 95 ? -13.376 4.145 24.197 1.00 94.00 95 PHE A N 1
ATOM 715 C CA . PHE A 1 95 ? -12.837 3.186 25.142 1.00 94.00 95 PHE A CA 1
ATOM 716 C C . PHE A 1 95 ? -13.098 3.657 26.566 1.00 94.00 95 PHE A C 1
ATOM 718 O O . PHE A 1 95 ? -12.935 4.840 26.877 1.00 94.00 95 PHE A O 1
ATOM 725 N N . MET A 1 96 ? -13.449 2.713 27.433 1.00 93.62 96 MET A N 1
ATOM 726 C CA . MET A 1 96 ? -13.507 2.896 28.876 1.00 93.62 96 MET A CA 1
ATOM 727 C C . MET A 1 96 ? -12.329 2.173 29.523 1.00 93.62 96 MET A C 1
ATOM 729 O O . MET A 1 96 ? -12.123 0.972 29.324 1.00 93.62 96 MET A O 1
ATOM 733 N N . PHE A 1 97 ? -11.580 2.925 30.317 1.00 91.31 97 PHE A N 1
ATOM 734 C CA . PHE A 1 97 ? -10.491 2.451 31.152 1.00 91.31 97 PHE A CA 1
ATOM 735 C C . PHE A 1 97 ? -10.965 2.436 32.589 1.00 91.31 97 PHE A C 1
ATOM 737 O O . PHE A 1 97 ? -11.440 3.465 33.067 1.00 91.31 97 PHE A O 1
ATOM 744 N N . SER A 1 98 ? -10.791 1.316 33.281 1.00 91.62 98 SER A N 1
ATOM 745 C CA . SER A 1 98 ? -11.165 1.210 34.689 1.00 91.62 98 SER A CA 1
ATOM 746 C C . SER A 1 98 ? -10.057 0.569 35.509 1.00 91.62 98 SER A C 1
ATOM 748 O O . SER A 1 98 ? -9.366 -0.332 35.044 1.00 91.62 98 SER A O 1
ATOM 750 N N . THR A 1 99 ? -9.876 1.023 36.743 1.00 90.81 99 THR A N 1
ATOM 751 C CA . THR A 1 99 ? -8.957 0.409 37.706 1.00 90.81 99 THR A CA 1
ATOM 752 C C . THR A 1 99 ? -9.624 0.292 39.063 1.00 90.81 99 THR A C 1
ATOM 754 O O . THR A 1 99 ? -10.441 1.129 39.444 1.00 90.81 99 THR A O 1
ATOM 757 N N . THR A 1 100 ? -9.252 -0.737 39.813 1.00 90.06 100 THR A N 1
ATOM 758 C CA . THR A 1 100 ? -9.627 -0.885 41.219 1.00 90.06 100 THR A CA 1
ATOM 759 C C . THR A 1 100 ? -8.568 -0.303 42.161 1.00 90.06 100 THR A C 1
ATOM 761 O O . THR A 1 100 ? -8.858 -0.137 43.336 1.00 90.06 100 THR A O 1
ATOM 764 N N . SER A 1 101 ? -7.386 0.099 41.668 1.00 87.00 101 SER A N 1
ATOM 765 C CA . SER A 1 101 ? -6.249 0.554 42.489 1.00 87.00 101 SER A CA 1
ATOM 766 C C . SER A 1 101 ? -6.571 1.760 43.369 1.00 87.00 101 SER A C 1
ATOM 768 O O . SER A 1 101 ? -6.886 2.835 42.858 1.00 87.00 101 SER A O 1
ATOM 770 N N . ASP A 1 102 ? -6.438 1.627 44.687 1.00 85.38 102 ASP A N 1
ATOM 771 C CA . ASP A 1 102 ? -6.747 2.671 45.684 1.00 85.38 102 ASP A CA 1
ATOM 772 C C . ASP A 1 102 ? -5.824 3.886 45.657 1.00 85.38 102 ASP A C 1
ATOM 774 O O . ASP A 1 102 ? -6.175 4.951 46.154 1.00 85.38 102 ASP A O 1
ATOM 778 N N . THR A 1 103 ? -4.688 3.770 44.979 1.00 83.19 103 THR A N 1
ATOM 779 C CA . THR A 1 103 ? -3.750 4.879 44.764 1.00 83.19 103 THR A CA 1
ATOM 780 C C . THR A 1 103 ? -4.176 5.831 43.642 1.00 83.19 103 THR A C 1
ATOM 782 O O . THR A 1 103 ? -3.534 6.860 43.435 1.00 83.19 103 THR A O 1
ATOM 785 N N . VAL A 1 104 ? -5.240 5.504 42.900 1.00 82.81 104 VAL A N 1
ATOM 786 C CA . VAL A 1 104 ? -5.750 6.308 41.783 1.00 82.81 104 VAL A CA 1
ATOM 787 C C . VAL A 1 104 ? -7.100 6.906 42.161 1.00 82.81 104 VAL A C 1
ATOM 789 O O . VAL A 1 104 ? -8.064 6.184 42.401 1.00 82.81 104 VAL A O 1
ATOM 792 N N . SER A 1 105 ? -7.179 8.237 42.177 1.00 82.81 105 SER A N 1
ATOM 793 C CA . SER A 1 105 ? -8.408 8.968 42.511 1.00 82.81 105 SER A CA 1
ATOM 794 C C . SER A 1 105 ? -9.475 8.858 41.421 1.00 82.81 105 SER A C 1
ATOM 796 O O . SER A 1 105 ? -10.651 8.677 41.728 1.00 82.81 105 SER A O 1
ATOM 798 N N . ASN A 1 106 ? -9.080 8.922 40.145 1.00 86.00 106 ASN A N 1
ATOM 799 C CA . ASN A 1 106 ? -10.002 8.750 39.028 1.00 86.00 106 ASN A CA 1
ATOM 800 C C . ASN A 1 106 ? -10.003 7.301 38.526 1.00 86.00 106 ASN A C 1
ATOM 802 O O . ASN A 1 106 ? -9.162 6.907 37.717 1.00 86.00 106 ASN A O 1
ATOM 806 N N . LYS A 1 107 ? -10.954 6.510 39.025 1.00 88.50 107 LYS A N 1
ATOM 807 C CA . LYS A 1 107 ? -11.052 5.070 38.749 1.00 88.50 107 LYS A CA 1
ATOM 808 C C . LYS A 1 107 ? -11.493 4.753 37.321 1.00 88.50 107 LYS A C 1
ATOM 810 O O . LYS A 1 107 ? -11.220 3.646 36.864 1.00 88.50 107 LYS A O 1
ATOM 815 N N . THR A 1 108 ? -12.130 5.704 36.630 1.00 90.56 108 THR A N 1
ATOM 816 C CA . THR A 1 108 ? -12.658 5.511 35.276 1.00 90.56 108 THR A CA 1
ATOM 817 C C . THR A 1 108 ? -12.308 6.678 34.360 1.00 90.56 108 THR A C 1
ATOM 819 O O . THR A 1 108 ? -12.541 7.839 34.683 1.00 90.56 108 THR A O 1
ATOM 822 N N . VAL A 1 109 ? -11.777 6.372 33.178 1.00 89.56 109 VAL A N 1
ATOM 823 C CA . VAL A 1 109 ? -11.431 7.366 32.153 1.00 89.56 109 VAL A CA 1
ATOM 824 C C . VAL A 1 109 ? -11.973 6.914 30.806 1.00 89.56 109 VAL A C 1
ATOM 826 O O . VAL A 1 109 ? -11.928 5.730 30.480 1.00 89.56 109 VAL A O 1
ATOM 829 N N . TYR A 1 110 ? -12.443 7.870 30.008 1.00 91.00 110 TYR A N 1
ATOM 830 C CA . TYR A 1 110 ? -12.917 7.629 28.651 1.00 91.00 110 TYR A CA 1
ATOM 831 C C . TYR A 1 110 ? -11.986 8.278 27.637 1.00 91.00 110 TYR A C 1
ATOM 833 O O . TYR A 1 110 ? -11.479 9.380 27.861 1.00 91.00 110 TYR A O 1
ATOM 841 N N . ALA A 1 111 ? -11.782 7.611 26.507 1.00 90.62 111 ALA A N 1
ATOM 842 C CA . ALA A 1 111 ? -11.043 8.172 25.387 1.00 90.62 111 ALA A CA 1
ATOM 843 C C . ALA A 1 111 ? -11.641 7.703 24.066 1.00 90.62 111 ALA A C 1
ATOM 845 O O . ALA A 1 111 ? -12.013 6.541 23.933 1.00 90.62 111 ALA A O 1
ATOM 846 N N . THR A 1 112 ? -11.701 8.599 23.087 1.00 91.75 112 THR A N 1
ATOM 847 C CA . THR A 1 112 ? -12.232 8.290 21.758 1.00 91.75 112 THR A CA 1
ATOM 848 C C . THR A 1 112 ? -11.099 8.205 20.745 1.00 91.75 112 THR A C 1
ATOM 850 O O . THR A 1 112 ? -10.244 9.090 20.677 1.00 91.75 112 THR A O 1
ATOM 853 N N . ASN A 1 113 ? -11.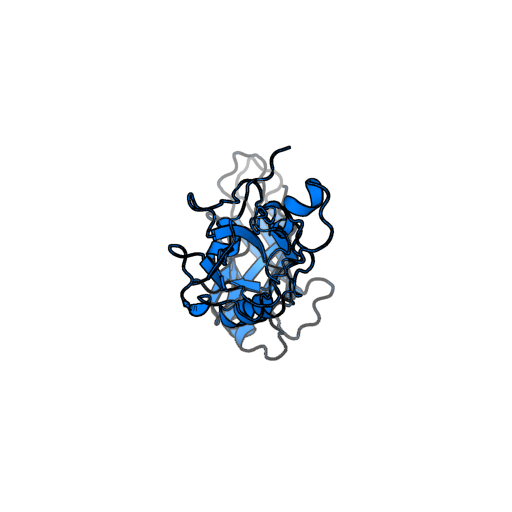112 7.140 19.949 1.00 91.88 113 ASN A N 1
ATOM 854 C CA . ASN A 1 113 ? -10.250 6.946 18.793 1.00 91.88 113 ASN A CA 1
ATOM 855 C C . ASN A 1 113 ? -11.074 7.065 17.515 1.00 91.88 113 ASN A C 1
ATOM 857 O O . ASN A 1 113 ? -12.071 6.358 17.385 1.00 91.88 113 ASN A O 1
ATOM 861 N N . THR A 1 114 ? -10.624 7.858 16.548 1.00 93.88 114 THR A N 1
ATOM 862 C CA . THR A 1 114 ? -11.188 7.776 15.199 1.00 93.88 114 THR A CA 1
ATOM 863 C C . THR A 1 114 ? -10.438 6.711 14.401 1.00 93.88 114 THR A C 1
ATOM 865 O O . THR A 1 114 ? -9.248 6.848 14.108 1.00 93.88 114 THR A O 1
ATOM 868 N N . VAL A 1 115 ? -11.143 5.655 14.014 1.00 94.69 115 VAL A N 1
ATOM 869 C CA . VAL A 1 115 ? -10.627 4.545 13.212 1.00 94.69 115 VAL A CA 1
ATOM 870 C C . VAL A 1 115 ? -11.049 4.721 11.763 1.00 94.69 115 VAL A C 1
ATOM 872 O O . VAL A 1 115 ? -12.234 4.861 11.476 1.00 94.69 115 VAL A O 1
ATOM 875 N N . SER A 1 116 ? -10.097 4.675 10.834 1.00 95.25 116 SER A N 1
ATOM 876 C CA . SER A 1 116 ? -10.380 4.586 9.400 1.00 95.25 116 SER A CA 1
ATOM 877 C C . SER A 1 116 ? -10.396 3.122 8.971 1.00 95.25 116 SER A C 1
ATOM 879 O O . SER A 1 116 ? -9.375 2.439 9.031 1.00 95.25 116 SER A O 1
ATOM 881 N N . LEU A 1 117 ? -11.554 2.635 8.541 1.00 95.88 117 LEU A N 1
ATOM 882 C CA . LEU A 1 117 ? -11.728 1.279 8.037 1.00 95.88 117 LEU A CA 1
ATOM 883 C C . LEU A 1 117 ? -11.673 1.282 6.510 1.00 95.88 117 LEU A C 1
ATOM 885 O O . LEU A 1 117 ? -12.417 2.017 5.864 1.00 95.88 117 LEU A O 1
ATOM 889 N N . PHE A 1 118 ? -10.811 0.448 5.937 1.00 95.75 118 PHE A N 1
ATOM 890 C CA . PHE A 1 118 ? -10.688 0.278 4.494 1.00 95.75 118 PHE A CA 1
ATOM 891 C C . PHE A 1 118 ? -10.998 -1.159 4.104 1.00 95.75 118 PHE A C 1
ATOM 893 O O . PHE A 1 118 ? -10.335 -2.091 4.565 1.00 95.75 118 PHE A O 1
ATOM 900 N N . LYS A 1 119 ? -11.924 -1.327 3.161 1.00 94.56 119 LYS A N 1
ATOM 901 C CA . LYS A 1 119 ? -11.881 -2.480 2.265 1.00 94.56 119 LYS A CA 1
ATOM 902 C C . LYS A 1 119 ? -10.786 -2.191 1.247 1.00 94.56 119 LYS A C 1
ATOM 904 O O . LYS A 1 119 ? -10.927 -1.273 0.438 1.00 94.56 119 LYS A O 1
ATOM 909 N N . VAL A 1 120 ? -9.647 -2.862 1.373 1.00 95.12 120 VAL A N 1
ATOM 910 C CA . VAL A 1 120 ? -8.477 -2.483 0.580 1.00 95.12 120 VAL A CA 1
ATOM 911 C C . VAL A 1 120 ? -8.554 -3.020 -0.835 1.00 95.12 120 VAL A C 1
ATOM 913 O O . VAL A 1 120 ? -9.099 -4.096 -1.072 1.00 95.12 120 VAL A O 1
ATOM 916 N N . LYS A 1 121 ? -7.960 -2.276 -1.767 1.00 95.00 121 LYS A N 1
ATOM 917 C CA . LYS A 1 121 ? -7.715 -2.746 -3.127 1.00 95.00 121 LYS A CA 1
ATOM 918 C C . LYS A 1 121 ? -6.283 -3.252 -3.246 1.00 95.00 121 LYS A C 1
ATOM 920 O O . LYS A 1 121 ? -5.334 -2.525 -2.947 1.00 95.00 121 LYS A O 1
ATOM 925 N N . GLU A 1 122 ? -6.135 -4.493 -3.690 1.00 95.19 122 GLU A N 1
ATOM 926 C CA . GLU A 1 122 ? -4.825 -5.061 -3.987 1.00 95.19 122 GLU A CA 1
ATOM 927 C C . GLU A 1 122 ? -4.307 -4.549 -5.337 1.00 95.19 122 GLU A C 1
ATOM 929 O O . GLU A 1 122 ? -5.035 -4.527 -6.329 1.00 95.19 122 GLU A O 1
ATOM 934 N N . VAL A 1 123 ? -3.048 -4.111 -5.354 1.00 95.88 123 VAL A N 1
ATOM 935 C CA . VAL A 1 123 ? -2.292 -3.749 -6.555 1.00 95.88 123 VAL A CA 1
ATOM 936 C C . VAL A 1 123 ? -1.529 -4.978 -7.025 1.00 95.88 123 VAL A C 1
ATOM 938 O O . VAL A 1 123 ? -0.850 -5.638 -6.237 1.00 95.88 123 VAL A O 1
ATOM 941 N N . THR A 1 124 ? -1.620 -5.268 -8.317 1.00 95.06 124 THR A N 1
ATOM 942 C CA . THR A 1 124 ? -1.087 -6.489 -8.926 1.00 95.06 124 THR A CA 1
ATOM 943 C C . THR A 1 124 ? 0.107 -6.214 -9.846 1.00 95.06 124 THR A C 1
ATOM 945 O O . THR A 1 124 ? 0.428 -5.069 -10.177 1.00 95.06 124 THR A O 1
ATOM 948 N N . LYS A 1 125 ? 0.755 -7.282 -10.332 1.00 95.19 125 LYS A N 1
ATOM 949 C CA . LYS A 1 125 ? 1.759 -7.191 -11.410 1.00 95.19 125 LYS A CA 1
ATOM 950 C C . LYS A 1 125 ? 1.184 -6.594 -12.700 1.00 95.19 125 LYS A C 1
ATOM 952 O O . LYS A 1 125 ? 1.893 -5.870 -13.400 1.00 95.19 125 LYS A O 1
ATOM 957 N N . ALA A 1 126 ? -0.093 -6.837 -12.995 1.00 94.38 126 ALA A N 1
ATOM 958 C CA . ALA A 1 126 ? -0.765 -6.274 -14.165 1.00 94.38 126 ALA A CA 1
ATOM 959 C C . ALA A 1 126 ? -0.954 -4.751 -14.041 1.00 94.38 126 ALA A C 1
ATOM 961 O O . ALA A 1 126 ? -0.710 -4.014 -15.003 1.00 94.38 126 ALA A O 1
ATOM 962 N N . ASP A 1 127 ? -1.299 -4.264 -12.842 1.00 95.00 127 ASP A N 1
ATOM 963 C CA . ASP A 1 127 ? -1.365 -2.826 -12.556 1.00 95.00 127 ASP A CA 1
ATOM 964 C C . ASP A 1 127 ? 0.011 -2.171 -12.731 1.00 95.00 127 ASP A C 1
ATOM 966 O O . ASP A 1 127 ? 0.134 -1.165 -13.431 1.00 95.00 127 ASP A O 1
ATOM 970 N N . LEU A 1 128 ? 1.064 -2.772 -12.160 1.00 94.56 128 LEU A N 1
ATOM 971 C CA . LEU A 1 128 ? 2.438 -2.294 -12.340 1.00 94.56 128 LEU A CA 1
ATOM 972 C C . LEU A 1 128 ? 2.866 -2.298 -13.808 1.00 94.56 128 LEU A C 1
ATOM 974 O O . LEU A 1 128 ? 3.468 -1.332 -14.267 1.00 94.56 128 LEU A O 1
ATOM 978 N N . THR A 1 129 ? 2.544 -3.356 -14.554 1.00 94.38 129 THR A N 1
ATOM 979 C CA . THR A 1 129 ? 2.852 -3.450 -15.987 1.00 94.38 129 THR A CA 1
ATOM 980 C C . THR A 1 129 ? 2.213 -2.302 -16.752 1.00 94.38 129 THR A C 1
ATOM 982 O O . THR A 1 129 ? 2.883 -1.663 -17.561 1.00 94.38 129 THR A O 1
ATOM 985 N N . THR A 1 130 ? 0.941 -2.012 -16.470 1.00 94.38 130 THR A N 1
ATOM 986 C CA . THR A 1 130 ? 0.229 -0.880 -17.072 1.00 94.38 130 THR A CA 1
ATOM 987 C C . THR A 1 130 ? 0.937 0.429 -16.747 1.00 94.38 130 THR A C 1
ATOM 989 O O . THR A 1 130 ? 1.292 1.167 -17.659 1.00 94.38 130 THR A O 1
ATOM 992 N N . ILE A 1 131 ? 1.230 0.684 -15.469 1.00 93.62 131 ILE A N 1
ATOM 993 C CA . ILE A 1 131 ? 1.911 1.908 -15.030 1.00 93.62 131 ILE A CA 1
ATOM 994 C C . ILE A 1 131 ? 3.245 2.083 -15.749 1.00 93.62 131 ILE A C 1
ATOM 996 O O . ILE A 1 131 ? 3.472 3.125 -16.360 1.00 93.62 131 ILE A O 1
ATOM 1000 N N . ILE A 1 132 ? 4.097 1.056 -15.731 1.00 92.88 132 ILE A N 1
ATOM 1001 C CA . ILE A 1 132 ? 5.434 1.109 -16.325 1.00 92.88 132 ILE A CA 1
ATOM 1002 C C . ILE A 1 132 ? 5.340 1.350 -17.828 1.00 92.88 132 ILE A C 1
ATOM 1004 O O . ILE A 1 132 ? 6.006 2.242 -18.340 1.00 92.88 132 ILE A O 1
ATOM 1008 N N . LYS A 1 133 ? 4.476 0.619 -18.539 1.00 92.38 133 LYS A N 1
ATOM 1009 C CA . LYS A 1 133 ? 4.321 0.786 -19.990 1.00 92.38 133 LYS A CA 1
ATOM 1010 C C . LYS A 1 133 ? 3.710 2.129 -20.391 1.00 92.38 133 LYS A C 1
ATOM 1012 O O . LYS A 1 133 ? 3.881 2.537 -21.535 1.00 92.38 133 LYS A O 1
ATOM 1017 N N . THR A 1 134 ? 3.021 2.807 -19.471 1.00 91.75 134 THR A N 1
ATOM 1018 C CA . THR A 1 134 ? 2.480 4.163 -19.673 1.00 91.75 134 THR A CA 1
ATOM 1019 C C . THR A 1 134 ? 3.428 5.281 -19.252 1.00 91.75 134 THR A C 1
ATOM 1021 O O . THR A 1 134 ? 3.079 6.448 -19.431 1.00 91.75 134 THR A O 1
ATOM 1024 N N . ILE A 1 135 ? 4.608 4.966 -18.699 1.00 89.81 135 ILE A N 1
ATOM 1025 C CA . ILE A 1 135 ? 5.629 5.986 -18.450 1.00 89.81 135 ILE A CA 1
ATOM 1026 C C . ILE A 1 135 ? 5.916 6.679 -19.789 1.00 89.81 135 ILE A C 1
ATOM 1028 O O . ILE A 1 135 ? 6.218 5.985 -20.769 1.00 89.81 135 ILE A O 1
ATOM 1032 N N . PRO A 1 136 ? 5.801 8.020 -19.857 1.00 84.81 136 PRO A N 1
ATOM 1033 C CA . PRO A 1 136 ? 6.102 8.749 -21.074 1.00 84.81 136 PRO A CA 1
ATOM 1034 C C . PRO A 1 136 ? 7.495 8.398 -21.579 1.00 84.81 136 PRO A C 1
ATOM 1036 O O . PRO A 1 136 ? 8.420 8.169 -20.800 1.00 84.81 136 PRO A O 1
ATOM 1039 N N . LYS A 1 137 ? 7.642 8.365 -22.900 1.00 81.25 137 LYS A N 1
ATOM 1040 C CA . LYS A 1 137 ? 8.948 8.191 -23.522 1.00 81.25 137 LYS A CA 1
ATOM 1041 C C . LYS A 1 137 ? 9.884 9.287 -23.010 1.00 81.25 137 LYS A C 1
ATOM 1043 O O . LYS A 1 137 ? 9.664 10.461 -23.302 1.00 81.25 137 LYS A O 1
ATOM 1048 N N . GLU A 1 138 ? 10.932 8.895 -22.297 1.00 75.38 138 GLU A N 1
ATOM 1049 C CA . GLU A 1 138 ? 11.966 9.833 -21.875 1.00 75.38 138 GLU A CA 1
ATOM 1050 C C . GLU A 1 138 ? 12.837 10.115 -2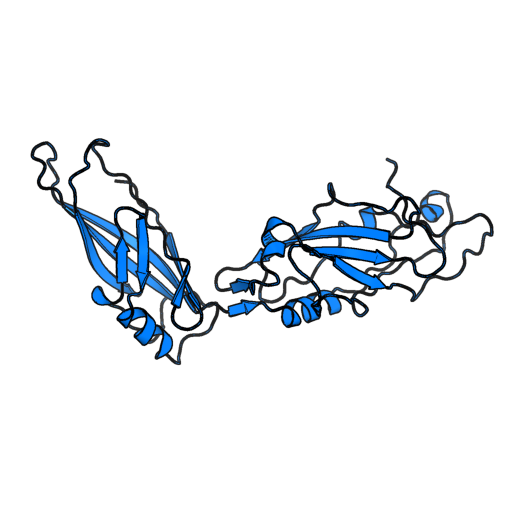3.095 1.00 75.38 138 GLU A C 1
ATOM 1052 O O . GLU A 1 138 ? 13.440 9.196 -23.650 1.00 75.38 138 GLU A O 1
ATOM 1057 N N . ALA A 1 139 ? 12.853 11.355 -23.569 1.00 68.25 139 ALA A N 1
ATOM 1058 C CA . ALA A 1 139 ? 13.574 11.752 -24.773 1.00 68.25 139 ALA A CA 1
ATOM 1059 C C . ALA A 1 139 ? 14.737 12.685 -24.433 1.00 68.25 139 ALA A C 1
ATOM 1061 O O . ALA A 1 139 ? 14.707 13.389 -23.431 1.00 68.25 139 ALA A O 1
ATOM 1062 N N . ASN A 1 140 ? 15.732 12.737 -25.320 1.00 68.00 140 ASN A N 1
ATOM 1063 C CA . ASN A 1 140 ? 16.873 13.651 -25.217 1.00 68.00 140 ASN A CA 1
ATOM 1064 C C . ASN A 1 140 ? 17.717 13.461 -23.949 1.00 68.00 140 ASN A C 1
ATOM 1066 O O . ASN A 1 140 ? 18.257 14.435 -23.421 1.00 68.00 140 ASN A O 1
ATOM 1070 N N . ILE A 1 141 ? 17.861 12.218 -23.482 1.00 73.31 141 ILE A N 1
ATOM 1071 C CA . ILE A 1 141 ? 18.750 11.902 -22.362 1.00 73.31 141 ILE A CA 1
ATOM 1072 C C . ILE A 1 141 ? 20.157 12.407 -22.716 1.00 73.31 141 ILE A C 1
ATOM 1074 O O . ILE A 1 141 ? 20.676 12.032 -23.777 1.00 73.31 141 ILE A O 1
ATOM 1078 N N . PRO A 1 142 ? 20.768 13.263 -21.874 1.00 67.38 142 PRO A N 1
ATOM 1079 C CA . PRO A 1 142 ? 22.050 13.879 -22.179 1.00 67.38 142 PRO A CA 1
ATOM 1080 C C . PRO A 1 142 ? 23.124 12.840 -22.518 1.00 67.38 142 PRO A C 1
ATOM 1082 O O . PRO A 1 142 ? 23.294 11.850 -21.808 1.00 67.38 142 PRO A O 1
ATOM 1085 N N . ASN A 1 143 ? 23.860 13.085 -23.600 1.00 69.31 143 ASN A N 1
ATOM 1086 C CA . ASN A 1 143 ? 25.002 12.280 -24.031 1.00 69.31 143 ASN A CA 1
ATOM 1087 C C . ASN A 1 143 ? 26.296 13.036 -23.717 1.00 69.31 143 ASN A C 1
ATOM 1089 O O . ASN A 1 143 ? 26.369 14.244 -23.951 1.00 69.31 143 ASN A O 1
ATOM 1093 N N . ARG A 1 144 ? 27.331 12.329 -23.255 1.00 63.28 144 ARG A N 1
ATOM 1094 C CA . ARG A 1 144 ? 28.680 12.878 -23.075 1.00 63.28 144 ARG A CA 1
ATOM 1095 C C . ARG A 1 144 ? 29.201 13.587 -24.322 1.00 63.28 144 ARG A C 1
ATOM 1097 O O . ARG A 1 144 ? 29.732 14.684 -24.214 1.00 63.28 144 ARG A O 1
ATOM 1104 N N . SER A 1 145 ? 28.917 13.051 -25.510 1.00 59.06 145 SER A N 1
ATOM 1105 C CA . SER A 1 145 ? 29.306 13.696 -26.771 1.00 59.06 145 SER A CA 1
ATOM 1106 C C . SER A 1 145 ? 28.697 15.095 -26.961 1.00 59.06 145 SER A C 1
ATOM 1108 O O . SER A 1 145 ? 29.268 15.902 -27.684 1.00 59.06 145 SER A O 1
ATOM 1110 N N . LYS A 1 146 ? 27.576 15.422 -26.301 1.00 55.06 146 LYS A N 1
ATOM 1111 C CA . LYS A 1 146 ? 26.997 16.775 -26.321 1.00 55.06 146 LYS A CA 1
ATOM 1112 C C . LYS A 1 146 ? 27.760 17.763 -25.431 1.00 55.06 146 LYS A C 1
ATOM 1114 O O . LYS A 1 146 ? 27.827 18.938 -25.772 1.00 55.06 146 LYS A O 1
ATOM 1119 N N . ILE A 1 147 ? 28.365 17.295 -24.333 1.00 54.16 147 ILE A N 1
ATOM 1120 C CA . ILE A 1 147 ? 29.284 18.100 -23.504 1.00 54.16 147 ILE A CA 1
ATOM 1121 C C . ILE A 1 147 ? 30.599 18.357 -24.251 1.00 54.16 147 ILE A C 1
ATOM 1123 O O . ILE A 1 147 ? 31.147 19.450 -24.161 1.00 54.16 147 ILE A O 1
ATOM 1127 N N . ASP A 1 148 ? 31.035 17.408 -25.079 1.00 58.00 148 ASP A N 1
ATOM 1128 C CA . ASP A 1 148 ? 32.230 17.536 -25.924 1.00 58.00 148 ASP A CA 1
ATOM 1129 C C . ASP A 1 148 ? 32.011 18.413 -27.187 1.00 58.00 148 ASP A C 1
ATOM 1131 O O . ASP A 1 148 ? 32.860 18.457 -28.076 1.00 58.00 148 ASP A O 1
ATOM 1135 N N . GLY A 1 149 ? 30.882 19.133 -27.284 1.00 56.47 149 GLY A N 1
ATOM 1136 C CA . GLY A 1 149 ? 30.606 20.093 -28.363 1.00 56.47 149 GLY A CA 1
ATOM 1137 C C . GLY A 1 149 ? 29.916 19.520 -29.608 1.00 56.47 149 GLY A C 1
ATOM 1138 O O . GLY A 1 149 ? 29.986 20.133 -30.674 1.00 56.47 149 GLY A O 1
ATOM 1139 N N . HIS A 1 150 ? 29.250 18.362 -29.512 1.00 58.62 150 HIS A N 1
ATOM 1140 C CA . HIS A 1 150 ? 28.525 17.750 -30.637 1.00 58.62 150 HIS A CA 1
ATOM 1141 C C . HIS A 1 150 ? 26.994 17.880 -30.511 1.00 58.62 150 HIS A C 1
ATOM 1143 O O . HIS A 1 150 ? 26.427 17.708 -29.435 1.00 58.62 150 HIS A O 1
ATOM 1149 N N . ASN A 1 151 ? 26.299 18.140 -31.624 1.00 54.81 151 ASN A N 1
ATOM 1150 C CA . ASN A 1 151 ? 24.889 18.560 -31.598 1.00 54.81 151 ASN A CA 1
ATOM 1151 C C . ASN A 1 151 ? 23.832 17.440 -31.709 1.00 54.81 151 ASN A C 1
ATOM 1153 O O . ASN A 1 151 ? 22.665 17.716 -31.442 1.00 54.81 151 ASN A O 1
ATOM 1157 N N . ASP A 1 152 ? 24.193 16.185 -32.010 1.00 55.28 152 ASP A N 1
ATOM 1158 C CA . ASP A 1 152 ? 23.234 15.276 -32.677 1.00 55.28 152 ASP A CA 1
ATOM 1159 C C . ASP A 1 152 ? 22.977 13.900 -32.039 1.00 55.28 152 ASP A C 1
ATOM 1161 O O . ASP A 1 152 ? 22.873 12.915 -32.762 1.00 55.28 152 ASP A O 1
ATOM 1165 N N . TYR A 1 153 ? 22.793 13.767 -30.718 1.00 57.81 153 TYR A N 1
ATOM 1166 C CA . TYR A 1 153 ? 22.444 12.444 -30.154 1.00 57.81 153 TYR A CA 1
ATOM 1167 C C . TYR A 1 153 ? 21.278 12.480 -29.165 1.00 57.81 153 TYR A C 1
ATOM 1169 O O . TYR A 1 153 ? 21.459 12.756 -27.980 1.00 57.81 153 TYR A O 1
ATOM 1177 N N . ALA A 1 154 ? 20.079 12.143 -29.651 1.00 58.34 154 ALA A N 1
ATOM 1178 C CA . ALA A 1 154 ? 18.903 11.905 -28.821 1.00 58.34 154 ALA A CA 1
ATOM 1179 C C . ALA A 1 154 ? 18.834 10.422 -28.425 1.00 58.34 154 ALA A C 1
ATOM 1181 O O . ALA A 1 154 ? 18.354 9.580 -29.180 1.00 58.34 154 ALA A O 1
ATOM 1182 N N . PHE A 1 155 ? 19.308 10.086 -27.223 1.00 72.19 155 PHE A N 1
ATOM 1183 C CA . PHE A 1 155 ? 18.961 8.808 -26.605 1.00 72.19 155 PHE A CA 1
ATOM 1184 C C . PHE A 1 155 ? 17.568 8.941 -25.984 1.00 72.19 155 PHE A C 1
ATOM 1186 O O . PHE A 1 155 ? 17.294 9.896 -25.255 1.00 72.19 155 PHE A O 1
ATOM 1193 N N . SER A 1 156 ? 16.668 8.014 -26.303 1.00 76.75 156 SER A N 1
ATOM 1194 C CA . SER A 1 156 ? 15.302 8.045 -25.785 1.00 76.75 156 SER A CA 1
ATOM 1195 C C . SER A 1 156 ? 14.865 6.683 -25.306 1.00 76.75 156 SER A C 1
ATOM 1197 O O . SER A 1 156 ? 14.994 5.749 -26.086 1.00 76.75 156 SER A O 1
ATOM 1199 N N . ILE A 1 157 ? 14.320 6.570 -24.098 1.00 81.94 157 ILE A N 1
ATOM 1200 C CA . ILE A 1 157 ? 13.868 5.307 -23.508 1.00 81.94 157 ILE A CA 1
ATOM 1201 C C . ILE A 1 157 ? 12.367 5.134 -23.699 1.00 81.94 157 ILE A C 1
ATOM 1203 O O . ILE A 1 157 ? 11.566 5.957 -23.261 1.00 81.94 157 ILE A O 1
ATOM 1207 N N . ASP A 1 158 ? 11.999 4.027 -24.342 1.00 85.94 158 ASP A N 1
ATOM 1208 C CA . ASP A 1 158 ? 10.613 3.628 -24.562 1.00 85.94 158 ASP A CA 1
ATOM 1209 C C . ASP A 1 158 ? 10.179 2.551 -23.554 1.00 85.94 158 ASP A C 1
ATOM 1211 O O . ASP A 1 158 ? 10.440 1.356 -23.726 1.00 85.94 158 ASP A O 1
ATOM 1215 N N . PHE A 1 159 ? 9.499 2.981 -22.490 1.00 88.81 159 PHE A N 1
ATOM 1216 C CA . PHE A 1 159 ? 9.017 2.099 -21.426 1.00 88.81 159 PHE A CA 1
ATOM 1217 C C . PHE A 1 159 ? 7.859 1.189 -21.851 1.00 88.81 159 PHE A C 1
ATOM 1219 O O . PHE A 1 159 ? 7.608 0.183 -21.185 1.00 88.81 159 PHE A O 1
ATOM 1226 N N . SER A 1 160 ? 7.205 1.444 -22.993 1.00 89.31 160 SER A N 1
ATOM 1227 C CA . SER A 1 160 ? 6.191 0.526 -23.536 1.00 89.31 160 SER A CA 1
ATOM 1228 C C . SER A 1 160 ? 6.776 -0.857 -23.871 1.00 89.31 160 SER A C 1
ATOM 1230 O O . SER A 1 160 ? 6.064 -1.866 -23.858 1.00 89.31 160 SER A O 1
ATOM 1232 N N . LYS A 1 161 ? 8.099 -0.921 -24.081 1.00 88.31 161 LYS A N 1
ATOM 1233 C CA . LYS A 1 161 ? 8.884 -2.135 -24.356 1.00 88.31 161 LYS A CA 1
ATOM 1234 C C . LYS A 1 161 ? 9.411 -2.831 -23.100 1.00 88.31 161 LYS A C 1
ATOM 1236 O O . LYS A 1 161 ? 10.215 -3.758 -23.206 1.00 88.31 161 LYS A O 1
ATOM 1241 N N . ALA A 1 162 ? 8.991 -2.390 -21.916 1.00 91.44 162 ALA A N 1
ATOM 1242 C CA . ALA A 1 162 ? 9.364 -3.033 -20.667 1.00 91.44 162 ALA A CA 1
ATOM 1243 C C . ALA A 1 162 ? 8.936 -4.512 -20.648 1.00 91.44 162 ALA A C 1
ATOM 1245 O O . ALA A 1 162 ? 7.836 -4.881 -21.071 1.00 91.44 162 ALA A O 1
ATOM 1246 N N . SER A 1 163 ? 9.827 -5.358 -20.136 1.00 91.50 163 SER A N 1
ATOM 1247 C CA . SER A 1 163 ? 9.700 -6.815 -20.089 1.00 91.50 163 SER A CA 1
ATOM 1248 C C . SER A 1 163 ? 10.183 -7.364 -18.743 1.00 91.50 163 SER A C 1
ATOM 1250 O O . SER A 1 163 ? 10.835 -6.663 -17.968 1.00 91.50 163 SER A O 1
ATOM 1252 N N . GLY A 1 164 ? 9.823 -8.610 -18.428 1.00 90.88 164 GLY A N 1
ATOM 1253 C CA . GLY A 1 164 ? 10.209 -9.263 -17.170 1.00 90.88 164 GLY A CA 1
ATOM 1254 C C . GLY A 1 164 ? 9.376 -8.887 -15.937 1.00 90.88 164 GLY A C 1
ATOM 1255 O O . GLY A 1 164 ? 9.641 -9.434 -14.870 1.00 90.88 164 GLY A O 1
ATOM 1256 N N . ILE A 1 165 ? 8.347 -8.029 -16.064 1.00 91.44 165 ILE A N 1
ATOM 1257 C CA . ILE A 1 165 ? 7.458 -7.661 -14.940 1.00 91.44 165 ILE A CA 1
ATOM 1258 C C . ILE A 1 165 ? 6.780 -8.901 -14.333 1.00 91.44 165 ILE A C 1
ATOM 1260 O O . ILE A 1 165 ? 6.717 -9.036 -13.117 1.00 91.44 165 ILE A O 1
ATOM 1264 N N . GLU A 1 166 ? 6.337 -9.852 -15.156 1.00 89.56 166 GLU A N 1
ATOM 1265 C CA . GLU A 1 166 ? 5.672 -11.072 -14.669 1.00 89.56 166 GLU A CA 1
ATOM 1266 C C . GLU A 1 166 ? 6.588 -11.945 -13.795 1.00 89.56 166 GLU A C 1
ATOM 1268 O O . GLU A 1 166 ? 6.140 -12.581 -12.839 1.00 89.56 166 GLU A O 1
ATOM 1273 N N . SER A 1 167 ? 7.894 -11.919 -14.067 1.00 90.19 167 SER A N 1
ATOM 1274 C CA . SER A 1 167 ? 8.906 -12.703 -13.354 1.00 90.19 167 SER A CA 1
ATOM 1275 C C . SER A 1 167 ? 9.502 -12.008 -12.129 1.00 90.19 167 SER A C 1
ATOM 1277 O O . SER A 1 167 ? 10.378 -12.593 -11.492 1.00 90.19 167 SER A O 1
ATOM 1279 N N . ILE A 1 168 ? 9.072 -10.785 -11.785 1.00 92.06 168 ILE A N 1
ATOM 1280 C CA . ILE A 1 168 ? 9.656 -10.095 -10.629 1.00 92.06 168 ILE A CA 1
ATOM 1281 C C . ILE A 1 168 ? 9.315 -10.801 -9.316 1.00 92.06 168 ILE A C 1
ATOM 1283 O O . ILE A 1 168 ? 8.222 -11.355 -9.141 1.00 92.06 168 ILE A O 1
ATOM 1287 N N . SER A 1 169 ? 10.271 -10.742 -8.399 1.00 90.00 169 SER A N 1
ATOM 1288 C CA . SER A 1 169 ? 10.208 -11.264 -7.039 1.00 90.00 169 SER A CA 1
ATOM 1289 C C . SER A 1 169 ? 11.157 -10.466 -6.140 1.00 90.00 169 SER A C 1
ATOM 1291 O O . SER A 1 169 ? 11.959 -9.664 -6.622 1.00 90.00 169 SER A O 1
ATOM 1293 N N . SER A 1 170 ? 11.138 -10.730 -4.833 1.00 86.94 170 SER A N 1
ATOM 1294 C CA . SER A 1 170 ? 12.125 -10.153 -3.910 1.00 86.94 170 SER A CA 1
ATOM 1295 C C . SER A 1 170 ? 13.570 -10.526 -4.271 1.00 86.94 170 SER A C 1
ATOM 1297 O O . SER A 1 170 ? 14.470 -9.727 -4.039 1.00 86.94 170 SER A O 1
ATOM 1299 N N . SER A 1 171 ? 13.808 -11.687 -4.893 1.00 86.56 171 SER A N 1
ATOM 1300 C CA . SER A 1 171 ? 15.139 -12.111 -5.358 1.00 86.56 171 SER A CA 1
ATOM 1301 C C . SER A 1 171 ? 15.508 -11.589 -6.752 1.00 86.56 171 SER A C 1
ATOM 1303 O O . SER A 1 171 ? 16.691 -11.501 -7.077 1.00 86.56 171 SER A O 1
ATOM 1305 N N . SER A 1 172 ? 14.522 -11.222 -7.574 1.00 87.81 172 SER A N 1
ATOM 1306 C CA . SER A 1 172 ? 14.716 -10.690 -8.925 1.00 87.81 172 SER A CA 1
ATOM 1307 C C . SER A 1 172 ? 13.809 -9.485 -9.148 1.00 87.81 172 SER A C 1
ATOM 1309 O O . SER A 1 172 ? 12.675 -9.589 -9.607 1.00 87.81 172 SER A O 1
ATOM 1311 N N . GLN A 1 173 ? 14.321 -8.307 -8.815 1.00 91.88 173 GLN A N 1
ATOM 1312 C CA . GLN A 1 173 ? 13.539 -7.067 -8.749 1.00 91.88 173 GLN A CA 1
ATOM 1313 C C . GLN A 1 173 ? 13.598 -6.266 -10.054 1.00 91.88 173 GLN A C 1
ATOM 1315 O O . GLN A 1 173 ? 13.392 -5.053 -10.047 1.00 91.88 173 GLN A O 1
ATOM 1320 N N . TYR A 1 174 ? 13.973 -6.909 -11.160 1.00 92.31 174 TYR A N 1
ATOM 1321 C CA . TYR A 1 174 ? 14.330 -6.222 -12.394 1.00 92.31 174 TYR A CA 1
ATOM 1322 C C . TYR A 1 174 ? 13.182 -6.199 -13.390 1.00 92.31 174 TYR A C 1
ATOM 1324 O O . TYR A 1 174 ? 12.669 -7.238 -13.798 1.00 92.31 174 TYR A O 1
ATOM 1332 N N . VAL A 1 175 ? 12.876 -5.001 -13.871 1.00 93.19 175 VAL A N 1
ATOM 1333 C CA . VAL A 1 175 ? 12.140 -4.802 -15.116 1.00 93.19 175 VAL A CA 1
ATOM 1334 C C . VAL A 1 175 ? 13.143 -4.397 -16.175 1.00 93.19 175 VAL A C 1
ATOM 1336 O O . VAL A 1 175 ? 13.918 -3.464 -15.976 1.00 93.19 175 VAL A O 1
ATOM 1339 N N . THR A 1 176 ? 13.154 -5.118 -17.289 1.00 93.00 176 THR A N 1
ATOM 1340 C CA . THR A 1 176 ? 14.124 -4.896 -18.360 1.00 93.00 176 THR A CA 1
ATOM 1341 C C . THR A 1 176 ? 13.513 -4.026 -19.444 1.00 93.00 176 THR A C 1
ATOM 1343 O O . THR A 1 176 ? 12.465 -4.361 -19.997 1.00 93.00 176 THR A O 1
ATOM 1346 N N . ILE A 1 177 ? 14.186 -2.928 -19.774 1.00 89.94 177 ILE A N 1
ATOM 1347 C CA . ILE A 1 177 ? 13.826 -2.043 -20.876 1.00 89.94 177 ILE A CA 1
ATOM 1348 C C . ILE A 1 177 ? 14.848 -2.238 -21.996 1.00 89.94 177 ILE A C 1
ATOM 1350 O O . ILE A 1 177 ? 15.987 -1.773 -21.920 1.00 89.94 177 ILE A O 1
ATOM 1354 N N . ASN A 1 178 ? 14.416 -2.955 -23.033 1.00 79.75 178 ASN A N 1
ATOM 1355 C CA . ASN A 1 178 ? 15.191 -3.217 -24.240 1.00 79.75 178 ASN A CA 1
ATOM 1356 C C . ASN A 1 178 ? 14.996 -2.062 -25.215 1.00 79.75 178 ASN A C 1
ATOM 1358 O O . ASN A 1 178 ? 14.001 -2.003 -25.943 1.00 79.75 178 ASN A O 1
ATOM 1362 N N . ASN A 1 179 ? 15.927 -1.118 -25.214 1.00 65.94 179 ASN A N 1
ATOM 1363 C CA . ASN A 1 179 ? 15.745 0.122 -25.941 1.00 65.94 179 ASN A CA 1
ATOM 1364 C C . ASN A 1 179 ? 16.620 0.168 -27.204 1.00 65.94 179 ASN A C 1
ATOM 1366 O O . ASN A 1 179 ? 17.822 0.393 -27.121 1.00 65.94 179 ASN A O 1
ATOM 1370 N N . MET A 1 180 ? 16.018 -0.066 -28.378 1.00 56.19 180 MET A N 1
ATOM 1371 C CA . MET A 1 180 ? 16.690 0.030 -29.694 1.00 56.19 180 MET A CA 1
ATOM 1372 C C . MET A 1 180 ? 16.116 1.109 -30.622 1.00 56.19 180 MET A C 1
ATOM 1374 O O . MET A 1 180 ? 16.616 1.285 -31.728 1.00 56.19 180 MET A O 1
ATOM 1378 N N . ALA A 1 181 ? 15.045 1.812 -30.246 1.00 52.53 181 ALA A N 1
ATOM 1379 C CA . ALA A 1 181 ? 14.393 2.734 -31.177 1.00 52.53 181 ALA A CA 1
ATOM 1380 C C . ALA A 1 181 ? 14.943 4.159 -31.037 1.00 52.53 181 ALA A C 1
ATOM 1382 O O . ALA A 1 181 ? 14.780 4.784 -29.993 1.00 52.53 181 ALA A O 1
ATOM 1383 N N . GLY A 1 182 ? 15.522 4.683 -32.122 1.00 48.62 182 GLY A N 1
ATOM 1384 C CA . GLY A 1 182 ? 15.851 6.107 -32.260 1.00 48.62 182 GLY A CA 1
ATOM 1385 C C . GLY A 1 182 ? 17.319 6.489 -32.061 1.00 48.62 182 GLY A C 1
ATOM 1386 O O . GLY A 1 182 ? 17.609 7.678 -32.037 1.00 48.62 182 GLY A O 1
ATOM 1387 N N . MET A 1 183 ? 18.243 5.530 -31.943 1.00 55.94 183 MET A N 1
ATOM 1388 C CA . MET A 1 183 ? 19.679 5.835 -31.955 1.00 55.94 183 MET A CA 1
ATOM 1389 C C . MET A 1 183 ? 20.182 5.855 -33.405 1.00 55.94 183 MET A C 1
ATOM 1391 O O . MET A 1 183 ? 20.254 4.812 -34.048 1.00 55.94 183 MET A O 1
ATOM 1395 N N . THR A 1 184 ? 20.493 7.039 -33.933 1.00 53.91 184 THR A N 1
ATOM 1396 C CA . THR A 1 184 ? 21.186 7.219 -35.223 1.00 53.91 184 THR A CA 1
ATOM 1397 C C . THR A 1 184 ? 22.686 7.086 -35.023 1.00 53.91 184 THR A C 1
ATOM 1399 O O . THR A 1 184 ? 23.184 7.597 -34.018 1.00 53.91 184 THR A O 1
ATOM 1402 N N . ASP A 1 185 ? 23.404 6.366 -35.897 1.00 57.34 185 ASP A N 1
ATOM 1403 C CA . ASP A 1 185 ? 24.870 6.197 -35.796 1.00 57.34 185 ASP A CA 1
ATOM 1404 C C . ASP A 1 185 ? 25.555 7.558 -35.613 1.00 57.34 185 ASP A C 1
ATOM 1406 O O . ASP A 1 185 ? 25.149 8.530 -36.263 1.00 57.34 185 ASP A O 1
ATOM 1410 N N . PRO A 1 186 ? 26.563 7.667 -34.726 1.00 55.72 186 PRO A N 1
ATOM 1411 C CA . PRO A 1 186 ? 27.321 8.888 -34.638 1.00 55.72 186 PRO A CA 1
ATOM 1412 C C . PRO A 1 186 ? 27.954 9.210 -35.981 1.00 55.72 186 PRO A C 1
ATOM 1414 O O . PRO A 1 186 ? 28.623 8.377 -36.586 1.00 55.72 186 PRO A O 1
ATOM 1417 N N . THR A 1 187 ? 27.755 10.444 -36.439 1.00 55.78 187 THR A N 1
ATOM 1418 C CA . THR A 1 187 ? 28.365 10.947 -37.676 1.00 55.78 187 THR A CA 1
ATOM 1419 C C . THR A 1 187 ? 29.888 11.053 -37.547 1.00 55.78 187 THR A C 1
ATOM 1421 O O . THR A 1 187 ? 30.597 11.107 -38.548 1.00 55.78 187 THR A O 1
ATOM 1424 N N . ASN A 1 188 ? 30.406 11.025 -36.313 1.00 58.31 188 ASN A N 1
ATOM 1425 C CA . ASN A 1 188 ? 31.825 10.960 -35.988 1.00 58.31 188 ASN A CA 1
ATOM 1426 C C . ASN A 1 188 ? 32.228 9.533 -35.571 1.00 58.31 188 ASN A C 1
ATOM 1428 O O . ASN A 1 188 ? 31.766 9.031 -34.546 1.00 58.31 188 ASN A O 1
ATOM 1432 N N . ALA A 1 189 ? 33.159 8.924 -36.312 1.00 59.44 189 ALA A N 1
ATOM 1433 C CA . ALA A 1 189 ? 33.676 7.575 -36.060 1.00 59.44 189 ALA A CA 1
ATOM 1434 C C . ALA A 1 189 ? 34.372 7.395 -34.691 1.00 59.44 189 ALA A C 1
ATOM 1436 O O . ALA A 1 189 ? 34.527 6.264 -34.234 1.00 59.44 189 ALA A O 1
ATOM 1437 N N . ASN A 1 190 ? 34.759 8.489 -34.023 1.00 57.66 190 ASN A N 1
ATOM 1438 C CA . ASN A 1 190 ? 35.374 8.475 -32.692 1.00 57.66 190 ASN A CA 1
ATOM 1439 C C . ASN A 1 190 ? 34.362 8.656 -31.543 1.00 57.66 190 ASN A C 1
ATOM 1441 O O . ASN A 1 190 ? 34.754 8.621 -30.377 1.00 57.66 190 ASN A O 1
ATOM 1445 N N . SER A 1 191 ? 33.075 8.878 -31.835 1.00 58.44 191 SER A N 1
ATOM 1446 C CA . SER A 1 191 ? 32.043 9.045 -30.807 1.00 58.44 191 SER A CA 1
ATOM 1447 C C . SER A 1 191 ? 31.448 7.69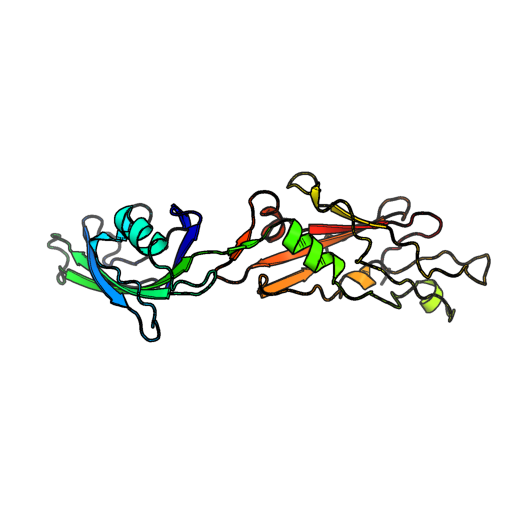3 -30.410 1.00 58.44 191 SER A C 1
ATOM 1449 O O . SER A 1 191 ? 31.076 6.871 -31.246 1.00 58.44 191 SER A O 1
ATOM 1451 N N . THR A 1 192 ? 31.346 7.457 -29.103 1.00 59.91 192 THR A N 1
ATOM 1452 C CA . THR A 1 192 ? 30.626 6.322 -28.524 1.00 59.91 192 THR A CA 1
ATOM 1453 C C . THR A 1 192 ? 29.305 6.815 -27.942 1.00 59.91 192 THR A C 1
ATOM 1455 O O . THR A 1 192 ? 29.278 7.808 -27.214 1.00 59.91 192 THR A O 1
ATOM 1458 N N . TYR A 1 193 ? 28.195 6.119 -28.211 1.00 66.31 193 TYR A N 1
ATOM 1459 C CA . TYR A 1 193 ? 26.912 6.420 -27.569 1.00 66.31 193 TYR A CA 1
ATOM 1460 C C . TYR A 1 193 ? 27.019 6.279 -26.051 1.00 66.31 193 TYR A C 1
ATOM 1462 O O . TYR A 1 193 ? 27.009 5.160 -25.535 1.00 66.31 193 TYR A O 1
ATOM 1470 N N . SER A 1 194 ? 27.133 7.409 -25.357 1.00 71.81 194 SER A N 1
ATOM 1471 C CA . SER A 1 194 ? 27.440 7.435 -23.930 1.00 71.81 194 SER A CA 1
ATOM 1472 C C . SER A 1 194 ? 26.470 8.347 -23.181 1.00 71.81 194 SER A C 1
ATOM 1474 O O . SER A 1 194 ? 26.848 9.460 -22.802 1.00 71.81 194 SER A O 1
ATOM 1476 N N . PRO A 1 195 ? 25.197 7.941 -23.003 1.00 74.69 195 PRO A N 1
ATOM 1477 C CA . PRO A 1 195 ? 24.278 8.703 -22.175 1.00 74.69 195 PRO A CA 1
ATOM 1478 C C . PRO A 1 195 ? 24.718 8.695 -20.712 1.00 74.69 195 PRO A C 1
ATOM 1480 O O . PRO A 1 195 ? 25.286 7.720 -20.210 1.00 74.69 195 PRO A O 1
ATOM 1483 N N . TYR A 1 196 ? 24.419 9.801 -20.042 1.00 75.25 196 TYR A N 1
ATOM 1484 C CA . TYR A 1 196 ? 24.647 9.977 -18.617 1.00 75.25 196 TYR A CA 1
ATOM 1485 C C . TYR A 1 196 ? 23.643 9.172 -17.800 1.00 75.25 196 TYR A C 1
ATOM 1487 O O . TYR A 1 196 ? 22.434 9.215 -18.055 1.00 75.25 196 TYR A O 1
ATOM 1495 N N . GLY A 1 197 ? 24.145 8.449 -16.797 1.00 73.56 197 GLY A N 1
ATOM 1496 C CA . GLY A 1 197 ? 23.308 7.640 -15.914 1.00 73.56 197 GLY A CA 1
ATOM 1497 C C . GLY A 1 197 ? 22.249 8.470 -15.180 1.00 73.56 197 GLY A C 1
ATOM 1498 O O . GLY A 1 197 ? 21.109 8.022 -15.045 1.00 73.56 197 GLY A O 1
ATOM 1499 N N . SER A 1 198 ? 22.577 9.706 -14.774 1.00 75.38 198 SER A N 1
ATOM 1500 C CA . SER A 1 198 ? 21.634 10.576 -14.049 1.00 75.38 198 SER A CA 1
ATOM 1501 C C . SER A 1 198 ? 20.406 10.994 -14.839 1.00 75.38 198 SER A C 1
ATOM 1503 O O . SER A 1 198 ? 19.419 11.365 -14.203 1.00 75.38 198 SER A O 1
ATOM 1505 N N . GLY A 1 199 ? 20.402 10.906 -16.173 1.00 72.88 199 GLY A N 1
ATOM 1506 C CA . GLY A 1 199 ? 19.252 11.321 -16.983 1.00 72.88 199 GLY A CA 1
ATOM 1507 C C . GLY A 1 199 ? 17.955 10.585 -16.630 1.00 72.88 199 GLY A C 1
ATOM 1508 O O . GLY A 1 199 ? 16.871 11.100 -16.868 1.00 72.88 199 GLY A O 1
ATOM 1509 N N . LEU A 1 200 ? 18.049 9.407 -16.005 1.00 77.31 200 LEU A N 1
ATOM 1510 C CA . LEU A 1 200 ? 16.885 8.667 -15.516 1.00 77.31 200 LEU A CA 1
ATOM 1511 C C . LEU A 1 200 ? 16.474 9.006 -14.083 1.00 77.31 200 LEU A C 1
ATOM 1513 O O . LEU A 1 200 ? 15.347 8.723 -13.684 1.00 77.31 200 LEU A O 1
ATOM 1517 N N . THR A 1 201 ? 17.334 9.641 -13.293 1.00 79.31 201 THR A N 1
ATOM 1518 C CA . THR A 1 201 ? 17.016 9.952 -11.888 1.00 79.31 201 THR A CA 1
ATOM 1519 C C . THR A 1 201 ? 15.855 10.938 -11.743 1.00 79.31 201 THR A C 1
ATOM 1521 O O . THR A 1 201 ? 15.193 10.962 -10.707 1.00 79.31 201 THR A O 1
ATOM 1524 N N . THR A 1 202 ? 15.558 11.692 -12.804 1.00 77.88 202 THR A N 1
ATOM 1525 C CA . THR A 1 202 ? 14.468 12.669 -12.887 1.00 77.88 202 THR A CA 1
ATOM 1526 C C . THR A 1 202 ? 13.193 12.123 -13.534 1.00 77.88 202 THR A C 1
ATOM 1528 O O . THR A 1 202 ? 12.239 12.881 -13.715 1.00 77.88 202 THR A O 1
ATOM 1531 N N . LEU A 1 203 ? 13.149 10.830 -13.879 1.00 83.31 203 LEU A N 1
ATOM 1532 C CA . LEU A 1 203 ? 12.004 10.214 -14.550 1.00 83.31 203 LEU A CA 1
ATOM 1533 C C . LEU A 1 203 ? 10.715 10.388 -13.738 1.00 83.31 203 LEU A C 1
ATOM 1535 O O . LEU A 1 203 ? 10.625 9.987 -12.573 1.00 83.31 203 LEU A O 1
ATOM 1539 N N . GLN A 1 204 ? 9.679 10.918 -14.385 1.00 85.56 204 GLN A N 1
ATOM 1540 C CA . GLN A 1 204 ? 8.353 11.038 -13.789 1.00 85.56 204 GLN A CA 1
ATOM 1541 C C . GLN A 1 204 ? 7.538 9.770 -14.043 1.00 85.56 204 GLN A C 1
ATOM 1543 O O . GLN A 1 204 ? 6.883 9.617 -15.072 1.00 85.56 204 GLN A O 1
ATOM 1548 N N . ILE A 1 205 ? 7.559 8.852 -13.078 1.00 89.81 205 ILE A N 1
ATOM 1549 C CA . ILE A 1 205 ? 6.731 7.645 -13.136 1.00 89.81 205 ILE A CA 1
ATOM 1550 C C . ILE A 1 205 ? 5.274 8.008 -12.793 1.00 89.81 205 ILE A C 1
ATOM 1552 O O . ILE A 1 205 ? 5.030 8.577 -11.719 1.00 89.81 205 ILE A O 1
ATOM 1556 N N . PRO A 1 206 ? 4.284 7.667 -13.647 1.00 91.56 206 PRO A N 1
ATOM 1557 C CA . PRO A 1 206 ? 2.876 7.847 -13.327 1.00 91.56 206 PRO A CA 1
ATOM 1558 C C . PRO A 1 206 ? 2.521 7.103 -12.040 1.00 91.56 206 PRO A C 1
ATOM 1560 O O . PRO A 1 206 ? 2.737 5.903 -11.905 1.00 91.56 206 PRO A O 1
ATOM 1563 N N . ARG A 1 207 ? 1.935 7.811 -11.076 1.00 89.81 207 ARG A N 1
ATOM 1564 C CA . ARG A 1 207 ? 1.563 7.212 -9.783 1.00 89.81 207 ARG A CA 1
ATOM 1565 C C . ARG A 1 207 ? 0.271 6.389 -9.853 1.00 89.81 207 ARG A C 1
ATOM 1567 O O . ARG A 1 207 ? -0.037 5.621 -8.940 1.00 89.81 207 ARG A O 1
ATOM 1574 N N . GLY A 1 208 ? -0.499 6.571 -10.927 1.00 86.69 208 GLY A N 1
ATOM 1575 C CA . GLY A 1 208 ? -1.847 6.030 -11.064 1.00 86.69 208 GLY A CA 1
ATOM 1576 C C . GLY A 1 208 ? -2.752 6.422 -9.890 1.00 86.69 208 GLY A C 1
ATOM 1577 O O . GLY A 1 208 ? -2.529 7.414 -9.187 1.00 86.69 208 GLY A O 1
ATOM 1578 N N . ASN A 1 209 ? -3.771 5.602 -9.639 1.00 90.50 209 ASN A N 1
ATOM 1579 C CA . ASN A 1 209 ? -4.646 5.782 -8.480 1.00 90.50 209 ASN A CA 1
ATOM 1580 C C . ASN A 1 209 ? -4.055 5.213 -7.183 1.00 90.50 209 ASN A C 1
ATOM 1582 O O . ASN A 1 209 ? -4.565 5.538 -6.115 1.00 90.50 209 ASN A O 1
ATOM 1586 N N . TYR A 1 210 ? -2.967 4.447 -7.274 1.00 94.62 210 TYR A N 1
ATOM 1587 C CA . TYR A 1 210 ? -2.474 3.564 -6.218 1.00 94.62 210 TYR A CA 1
ATOM 1588 C C . TYR A 1 210 ? -1.375 4.180 -5.357 1.00 94.62 210 TYR A C 1
ATOM 1590 O O . TYR A 1 210 ? -1.348 3.970 -4.147 1.00 94.62 210 TYR A O 1
ATOM 1598 N N . PHE A 1 211 ? -0.460 4.933 -5.972 1.00 95.31 211 PHE A N 1
ATOM 1599 C CA . PHE A 1 211 ? 0.739 5.425 -5.302 1.00 95.31 211 PHE A CA 1
ATOM 1600 C C . PHE A 1 211 ? 0.595 6.901 -4.927 1.00 95.31 211 PHE A C 1
ATOM 1602 O O . PHE A 1 211 ? 0.076 7.718 -5.688 1.00 95.31 211 PHE A O 1
ATOM 1609 N N . SER A 1 212 ? 1.018 7.256 -3.719 1.00 95.62 212 SER A N 1
ATOM 1610 C CA . SER A 1 212 ? 1.067 8.640 -3.241 1.00 95.62 212 SER A CA 1
ATOM 1611 C C . SER A 1 212 ? 2.351 9.320 -3.707 1.00 95.62 212 SER A C 1
ATOM 1613 O O . SER A 1 212 ? 2.339 10.494 -4.085 1.00 95.62 212 SER A O 1
ATOM 1615 N N . TYR A 1 213 ? 3.441 8.558 -3.753 1.00 94.50 213 TYR A N 1
ATOM 1616 C CA . TYR A 1 213 ? 4.770 9.030 -4.096 1.00 94.50 213 TYR A CA 1
ATOM 1617 C C . TYR A 1 213 ? 5.595 7.907 -4.727 1.00 94.50 213 TYR A C 1
ATOM 1619 O O . TYR A 1 213 ? 5.409 6.734 -4.411 1.00 94.50 213 TYR A O 1
ATOM 1627 N N . ILE A 1 214 ? 6.480 8.269 -5.649 1.00 94.31 214 ILE A N 1
ATOM 1628 C CA . ILE A 1 214 ? 7.474 7.377 -6.246 1.00 94.31 214 ILE A CA 1
ATOM 1629 C C . ILE A 1 214 ? 8.746 8.203 -6.356 1.00 94.31 214 ILE A C 1
ATOM 1631 O O . ILE A 1 214 ? 8.683 9.334 -6.848 1.00 94.31 214 ILE A O 1
ATOM 1635 N N . TYR A 1 215 ? 9.873 7.666 -5.899 1.00 91.88 215 TYR A N 1
ATOM 1636 C CA . TYR A 1 215 ? 11.151 8.364 -6.001 1.00 91.88 215 TYR A CA 1
ATOM 1637 C C . TYR A 1 215 ? 12.279 7.448 -6.447 1.00 91.88 215 TYR A C 1
ATOM 1639 O O . TYR A 1 215 ? 12.288 6.250 -6.162 1.00 91.88 215 TYR A O 1
ATOM 1647 N N . CYS A 1 216 ? 13.234 8.045 -7.155 1.00 92.06 216 CYS A N 1
ATOM 1648 C CA . CYS A 1 216 ? 14.469 7.396 -7.561 1.00 92.06 216 CYS A CA 1
ATOM 1649 C C . CYS A 1 216 ? 15.457 7.378 -6.392 1.00 92.06 216 CYS A C 1
ATOM 1651 O O . CYS A 1 216 ? 15.784 8.428 -5.839 1.00 92.06 216 CYS A O 1
ATOM 1653 N N . LYS A 1 217 ? 16.003 6.205 -6.069 1.00 92.06 217 LYS A N 1
ATOM 1654 C CA . LYS A 1 217 ? 17.119 6.063 -5.129 1.00 92.06 217 LYS A CA 1
ATOM 1655 C C . LYS A 1 217 ? 18.444 6.179 -5.898 1.00 92.06 217 LYS A C 1
ATOM 1657 O O . LYS A 1 217 ? 19.094 5.184 -6.211 1.00 92.06 217 LYS A O 1
ATOM 1662 N N . SER A 1 218 ? 18.774 7.406 -6.309 1.00 87.50 218 SER A N 1
ATOM 1663 C CA . SER A 1 218 ? 19.870 7.702 -7.250 1.00 87.50 218 SER A CA 1
ATOM 1664 C C . SER A 1 218 ? 21.258 7.287 -6.749 1.00 87.50 218 SER A C 1
ATOM 1666 O O . SER A 1 218 ? 22.104 6.910 -7.554 1.00 87.50 218 SER A O 1
ATOM 1668 N N . ASP A 1 219 ? 21.482 7.278 -5.436 1.00 89.44 219 ASP A N 1
ATOM 1669 C CA . ASP A 1 219 ? 22.700 6.786 -4.779 1.00 89.44 219 ASP A CA 1
ATOM 1670 C C . ASP A 1 219 ? 22.926 5.276 -4.971 1.00 89.44 219 ASP A C 1
ATOM 1672 O O . ASP A 1 219 ? 24.062 4.809 -4.925 1.00 89.44 219 ASP A O 1
ATOM 1676 N N . ALA A 1 220 ? 21.858 4.514 -5.225 1.00 91.06 220 ALA A N 1
ATOM 1677 C CA . ALA A 1 220 ? 21.905 3.075 -5.481 1.00 91.06 220 ALA A CA 1
ATOM 1678 C C . ALA A 1 220 ? 21.889 2.719 -6.982 1.00 91.06 220 ALA A C 1
ATOM 1680 O O . ALA A 1 220 ? 21.735 1.548 -7.343 1.00 91.06 220 ALA A O 1
ATOM 1681 N N . MET A 1 221 ? 22.030 3.712 -7.861 1.00 91.19 221 MET A N 1
ATOM 1682 C CA . MET A 1 221 ? 22.152 3.508 -9.301 1.00 91.19 221 MET A CA 1
ATOM 1683 C C . MET A 1 221 ? 23.481 2.823 -9.645 1.00 91.19 221 MET A C 1
ATOM 1685 O O . MET A 1 221 ? 24.535 3.192 -9.128 1.00 91.19 221 MET A O 1
ATOM 1689 N N . THR A 1 222 ? 23.453 1.848 -10.556 1.00 92.25 222 THR A N 1
ATOM 1690 C CA . THR A 1 222 ? 24.661 1.124 -10.981 1.00 92.25 222 THR A CA 1
ATOM 1691 C C . THR A 1 222 ? 24.746 0.969 -12.491 1.00 92.25 222 THR A C 1
ATOM 1693 O O . THR A 1 222 ? 23.738 0.817 -13.180 1.00 92.25 222 THR A O 1
ATOM 1696 N N . ILE A 1 223 ? 25.976 0.988 -12.999 1.00 89.81 223 ILE A N 1
ATOM 1697 C CA . ILE A 1 223 ? 26.317 0.697 -14.392 1.00 89.81 223 ILE A CA 1
ATOM 1698 C C . ILE A 1 223 ? 27.134 -0.596 -14.401 1.00 89.81 223 ILE A C 1
ATOM 1700 O O . ILE A 1 223 ? 28.022 -0.762 -13.561 1.00 89.81 223 ILE A O 1
ATOM 1704 N N . SER A 1 224 ? 26.830 -1.527 -15.309 1.00 91.44 224 SER A N 1
ATOM 1705 C CA . SER A 1 224 ? 27.632 -2.749 -15.455 1.00 91.44 224 SER A CA 1
ATOM 1706 C C . SER A 1 224 ? 29.060 -2.430 -15.899 1.00 91.44 224 SER A C 1
ATOM 1708 O O . SER A 1 224 ? 29.311 -1.423 -16.552 1.00 91.44 224 SER A O 1
ATOM 1710 N N . THR A 1 225 ? 30.015 -3.301 -15.570 1.00 88.88 225 THR A N 1
ATOM 1711 C CA . THR A 1 225 ? 31.447 -3.088 -15.850 1.00 88.88 225 THR A CA 1
ATOM 1712 C C . THR A 1 225 ? 31.750 -2.818 -17.328 1.00 88.88 225 THR A C 1
ATOM 1714 O O . THR A 1 225 ? 32.646 -2.044 -17.650 1.00 88.88 225 THR A O 1
ATOM 1717 N N . ASP A 1 226 ? 30.994 -3.435 -18.232 1.00 85.50 226 ASP A N 1
ATOM 1718 C CA . ASP A 1 226 ? 31.099 -3.258 -19.683 1.00 85.50 226 ASP A CA 1
ATOM 1719 C C . ASP A 1 226 ? 30.320 -2.039 -20.222 1.00 85.50 226 ASP A C 1
ATOM 1721 O O . ASP A 1 226 ? 30.442 -1.706 -21.404 1.00 85.50 226 ASP A O 1
ATOM 1725 N N . GLY A 1 227 ? 29.534 -1.373 -19.370 1.00 83.44 227 GLY A N 1
ATOM 1726 C CA . GLY A 1 227 ? 28.637 -0.270 -19.707 1.00 83.44 227 GLY A CA 1
ATOM 1727 C C . GLY A 1 227 ? 27.343 -0.693 -20.408 1.00 83.44 227 GLY A C 1
ATOM 1728 O O . GLY A 1 227 ? 26.557 0.174 -20.781 1.00 83.44 227 GLY A O 1
ATOM 1729 N N . SER A 1 228 ? 27.082 -1.988 -20.608 1.00 85.75 228 SER A N 1
ATOM 1730 C CA . SER A 1 228 ? 25.928 -2.458 -21.395 1.00 85.75 228 SER A CA 1
ATOM 1731 C C . SER A 1 228 ? 24.578 -2.248 -20.705 1.00 85.75 228 SER A C 1
ATOM 1733 O O . SER A 1 228 ? 23.537 -2.243 -21.365 1.00 85.75 228 SER A O 1
ATOM 1735 N N . SER A 1 229 ? 24.568 -2.049 -19.384 1.00 89.06 229 SER A N 1
ATOM 1736 C CA . SER A 1 229 ? 23.342 -1.876 -18.611 1.00 89.06 229 SER A CA 1
ATOM 1737 C C . SER A 1 229 ? 23.444 -0.790 -17.548 1.00 89.06 229 SER A C 1
ATOM 1739 O O . SER A 1 229 ? 24.458 -0.666 -16.862 1.00 89.06 229 SER A O 1
ATOM 1741 N N . LEU A 1 230 ? 22.349 -0.048 -17.396 1.00 89.75 230 LEU A N 1
ATOM 1742 C CA . LEU A 1 230 ? 22.099 0.871 -16.292 1.00 89.75 230 LEU A CA 1
ATOM 1743 C C . LEU A 1 230 ? 20.954 0.316 -15.456 1.00 89.75 230 LEU A C 1
ATOM 1745 O O . LEU A 1 230 ? 19.908 -0.046 -15.991 1.00 89.75 230 LEU A O 1
ATOM 1749 N N . THR A 1 231 ? 21.148 0.261 -14.146 1.00 93.06 231 THR A N 1
ATOM 1750 C CA . THR A 1 231 ? 20.119 -0.129 -13.186 1.00 93.06 231 THR A CA 1
ATOM 1751 C C . THR A 1 231 ? 19.745 1.069 -12.332 1.00 93.06 231 THR A C 1
ATOM 1753 O O . THR A 1 231 ? 20.593 1.606 -11.620 1.00 93.06 231 THR A O 1
ATOM 1756 N N . VAL A 1 232 ? 18.465 1.442 -12.363 1.00 91.75 232 VAL A N 1
ATOM 1757 C CA . VAL A 1 232 ? 17.914 2.552 -11.576 1.00 91.75 232 VAL A CA 1
ATOM 1758 C C . VAL A 1 232 ? 16.815 2.030 -10.643 1.00 91.75 232 VAL A C 1
ATOM 1760 O O . VAL A 1 232 ? 15.795 1.534 -11.127 1.00 91.75 232 VAL A O 1
ATOM 1763 N N . PRO A 1 233 ? 17.006 2.076 -9.314 1.00 94.25 233 PRO A N 1
ATOM 1764 C CA . PRO A 1 233 ? 15.992 1.652 -8.353 1.00 94.25 233 PRO A CA 1
ATOM 1765 C C . PRO A 1 233 ? 14.983 2.766 -8.035 1.00 94.25 233 PRO A C 1
ATOM 1767 O O . PRO A 1 233 ? 15.364 3.893 -7.714 1.00 94.25 233 PRO A O 1
ATOM 1770 N N . TYR A 1 234 ? 13.694 2.418 -8.038 1.00 94.44 234 TYR A N 1
ATOM 1771 C CA . TYR A 1 234 ? 12.598 3.290 -7.607 1.00 94.44 234 TYR A CA 1
ATOM 1772 C C . TYR A 1 234 ? 11.831 2.682 -6.441 1.00 94.44 234 TYR A C 1
ATOM 1774 O O . TYR A 1 234 ? 11.460 1.510 -6.477 1.00 94.44 234 TYR A O 1
ATOM 1782 N N . ILE A 1 235 ? 11.551 3.500 -5.432 1.00 95.19 235 ILE A N 1
ATOM 1783 C CA . ILE A 1 235 ? 10.766 3.120 -4.257 1.00 95.19 235 ILE A CA 1
ATOM 1784 C C . ILE A 1 235 ? 9.364 3.703 -4.399 1.00 95.19 235 ILE A C 1
ATOM 1786 O O . ILE A 1 235 ? 9.196 4.883 -4.718 1.00 95.19 235 ILE A O 1
ATOM 1790 N N . PHE A 1 236 ? 8.359 2.867 -4.157 1.00 95.94 236 PHE A N 1
ATOM 1791 C CA . PHE A 1 236 ? 6.952 3.213 -4.324 1.00 95.94 236 PHE A CA 1
ATOM 1792 C C . PHE A 1 236 ? 6.292 3.387 -2.960 1.00 95.94 236 PHE A C 1
ATOM 1794 O O . PHE A 1 236 ? 6.410 2.534 -2.088 1.00 95.94 236 PHE A O 1
ATOM 1801 N N . THR A 1 237 ? 5.539 4.463 -2.772 1.00 95.81 237 THR A N 1
ATOM 1802 C CA . THR A 1 237 ? 4.727 4.682 -1.572 1.00 95.81 237 THR A CA 1
ATOM 1803 C C . THR A 1 237 ? 3.260 4.548 -1.944 1.00 95.81 237 THR A C 1
ATOM 1805 O O . THR A 1 237 ? 2.768 5.254 -2.825 1.00 95.81 237 THR A O 1
ATOM 1808 N N . LEU A 1 238 ? 2.547 3.634 -1.288 1.00 95.38 238 LEU A N 1
ATOM 1809 C CA . LEU A 1 238 ? 1.116 3.439 -1.507 1.00 95.38 238 LEU A CA 1
ATOM 1810 C C . LEU A 1 238 ? 0.289 4.590 -0.921 1.00 95.38 238 LEU A C 1
ATOM 1812 O O . LEU A 1 238 ? 0.684 5.240 0.047 1.00 95.38 238 LEU A O 1
ATOM 1816 N N . LYS A 1 239 ? -0.881 4.835 -1.512 1.00 95.06 239 LYS A N 1
ATOM 1817 C CA . LYS A 1 239 ? -1.963 5.566 -0.849 1.00 95.06 239 LYS A CA 1
ATOM 1818 C C . LYS A 1 239 ? -2.646 4.651 0.164 1.00 95.06 239 LYS A C 1
ATOM 1820 O O . LYS A 1 239 ? -2.684 3.431 -0.011 1.00 95.06 239 LYS A O 1
ATOM 1825 N N . ASP A 1 240 ? -3.249 5.252 1.183 1.00 91.75 240 ASP A N 1
ATOM 1826 C CA . ASP A 1 240 ? -4.140 4.522 2.080 1.00 91.75 240 ASP A CA 1
ATOM 1827 C C . ASP A 1 240 ? -5.281 3.857 1.303 1.00 91.75 240 ASP A C 1
ATOM 1829 O O . ASP A 1 240 ? -5.696 4.323 0.240 1.00 91.75 240 ASP A O 1
ATOM 1833 N N . GLY A 1 241 ? -5.766 2.732 1.824 1.00 94.75 241 GLY A N 1
ATOM 1834 C CA . GLY A 1 241 ? -6.781 1.926 1.151 1.00 94.75 241 GLY A CA 1
ATOM 1835 C C . GLY A 1 241 ? -6.251 0.996 0.059 1.00 94.75 241 GLY A C 1
ATOM 1836 O O . GLY A 1 241 ? -7.009 0.159 -0.427 1.00 94.75 241 GLY A O 1
ATOM 1837 N N . TYR A 1 242 ? -4.963 1.069 -0.280 1.00 96.19 242 TYR A N 1
ATOM 1838 C CA . TYR A 1 242 ? -4.313 0.127 -1.186 1.00 96.19 242 TYR A CA 1
ATOM 1839 C C . TYR A 1 242 ? -3.313 -0.760 -0.450 1.00 96.19 242 TYR A C 1
ATOM 1841 O O . TYR A 1 242 ? -2.704 -0.359 0.546 1.00 96.19 242 TYR A O 1
ATOM 1849 N N . ILE A 1 243 ? -3.139 -1.974 -0.960 1.00 95.69 243 ILE A N 1
ATOM 1850 C CA . ILE A 1 243 ? -2.093 -2.909 -0.539 1.00 95.69 243 ILE A CA 1
ATOM 1851 C C . ILE A 1 243 ? -1.384 -3.463 -1.772 1.00 95.69 243 ILE A C 1
ATOM 1853 O O . ILE A 1 243 ? -1.928 -3.436 -2.874 1.00 95.69 243 ILE A O 1
ATOM 1857 N N . LEU A 1 244 ? -0.171 -3.972 -1.591 1.00 95.12 244 LEU A N 1
ATOM 1858 C CA . LEU A 1 244 ? 0.538 -4.686 -2.643 1.00 95.12 244 LEU A CA 1
ATOM 1859 C C . LEU A 1 244 ? 0.234 -6.172 -2.546 1.00 95.12 244 LEU A C 1
ATOM 1861 O O . LEU A 1 244 ? 0.291 -6.737 -1.453 1.00 95.12 244 LEU A O 1
ATOM 1865 N N . ASN A 1 245 ? 0.014 -6.811 -3.693 1.00 93.75 245 ASN A N 1
ATOM 1866 C CA . ASN A 1 245 ? 0.107 -8.257 -3.765 1.00 93.75 245 ASN A CA 1
ATOM 1867 C C . ASN A 1 245 ? 1.479 -8.708 -3.235 1.00 93.75 245 ASN A C 1
ATOM 1869 O O . ASN A 1 245 ? 2.500 -8.049 -3.474 1.00 93.75 245 ASN A O 1
ATOM 1873 N N . LYS A 1 246 ? 1.513 -9.838 -2.519 1.00 90.69 246 LYS A N 1
ATOM 1874 C CA . LYS A 1 246 ? 2.731 -10.341 -1.865 1.00 90.69 246 LYS A CA 1
ATOM 1875 C C . LYS A 1 246 ? 3.925 -10.419 -2.825 1.00 90.69 246 LYS A C 1
ATOM 1877 O O . LYS A 1 246 ? 5.039 -10.087 -2.421 1.00 90.69 246 LYS A O 1
ATOM 1882 N N . ASP A 1 247 ? 3.681 -10.772 -4.089 1.00 91.94 247 ASP A N 1
ATOM 1883 C CA . ASP A 1 247 ? 4.720 -11.012 -5.093 1.00 91.94 247 ASP A CA 1
ATOM 1884 C C . ASP A 1 247 ? 5.438 -9.727 -5.517 1.00 91.94 247 ASP A C 1
ATOM 1886 O O . ASP A 1 247 ? 6.506 -9.789 -6.122 1.00 91.94 247 ASP A O 1
ATOM 1890 N N . ILE A 1 248 ? 4.864 -8.564 -5.199 1.00 95.00 248 ILE A N 1
ATOM 1891 C CA . ILE A 1 248 ? 5.427 -7.243 -5.500 1.00 95.00 248 ILE A CA 1
ATOM 1892 C C . ILE A 1 248 ? 5.606 -6.378 -4.251 1.00 95.00 248 ILE A C 1
ATOM 1894 O O . ILE A 1 248 ? 6.024 -5.232 -4.362 1.00 95.00 248 ILE A O 1
ATOM 1898 N N . SER A 1 249 ? 5.325 -6.908 -3.059 1.00 94.19 249 SER A N 1
ATOM 1899 C CA . SER A 1 249 ? 5.377 -6.166 -1.790 1.00 94.19 249 SER A CA 1
ATOM 1900 C C . SER A 1 249 ? 6.737 -5.514 -1.494 1.00 94.19 249 SER A C 1
ATOM 1902 O O . SER A 1 249 ? 6.799 -4.502 -0.802 1.00 94.19 249 SER A O 1
ATOM 1904 N N . PHE A 1 250 ? 7.823 -6.038 -2.067 1.00 94.12 250 PHE A N 1
ATOM 1905 C CA . PHE A 1 250 ? 9.181 -5.520 -1.893 1.00 94.12 250 PHE A CA 1
ATOM 1906 C C . PHE A 1 250 ? 9.386 -4.101 -2.458 1.00 94.12 250 PHE A C 1
ATOM 1908 O O . PHE A 1 250 ? 10.294 -3.398 -2.014 1.00 94.12 250 PHE A O 1
ATOM 1915 N N . ILE A 1 251 ? 8.559 -3.632 -3.405 1.00 95.50 251 ILE A N 1
ATOM 1916 C CA . ILE A 1 251 ? 8.798 -2.349 -4.096 1.00 95.50 251 ILE A CA 1
ATOM 1917 C C . ILE A 1 251 ? 8.668 -1.118 -3.183 1.00 95.50 251 ILE A C 1
ATOM 1919 O O . ILE A 1 251 ? 9.139 -0.041 -3.549 1.00 95.50 251 ILE A O 1
ATOM 1923 N N . THR A 1 252 ? 8.038 -1.250 -2.010 1.00 94.19 252 THR A N 1
ATOM 1924 C CA . THR A 1 252 ? 7.926 -0.150 -1.037 1.00 94.19 252 THR A CA 1
ATOM 1925 C C . THR A 1 252 ? 9.153 -0.001 -0.145 1.00 94.19 252 THR A C 1
ATOM 1927 O O . THR A 1 252 ? 9.349 1.071 0.416 1.00 94.19 252 THR A O 1
ATOM 1930 N N . ASN A 1 253 ? 9.979 -1.045 -0.014 1.00 90.00 253 ASN A N 1
ATOM 1931 C CA . ASN A 1 253 ? 11.140 -1.055 0.886 1.00 90.00 253 ASN A CA 1
ATOM 1932 C C . ASN A 1 253 ? 12.461 -1.204 0.122 1.00 90.00 253 ASN A C 1
ATOM 1934 O O . ASN A 1 253 ? 13.413 -0.467 0.361 1.00 90.00 253 ASN A O 1
ATOM 1938 N N . GLU A 1 254 ? 12.517 -2.165 -0.797 1.00 91.00 254 GLU A N 1
ATOM 1939 C CA . GLU A 1 254 ? 13.714 -2.509 -1.573 1.00 91.00 254 GLU A CA 1
ATOM 1940 C C . GLU A 1 254 ? 13.729 -1.810 -2.935 1.00 91.00 254 GLU A C 1
ATOM 1942 O O . GLU A 1 254 ? 14.788 -1.451 -3.453 1.00 91.00 254 GLU A O 1
ATOM 1947 N N . GLY A 1 255 ? 12.536 -1.566 -3.476 1.00 93.75 255 GLY A N 1
ATOM 1948 C CA . GLY A 1 255 ? 12.328 -0.866 -4.734 1.00 93.75 255 GLY A CA 1
ATOM 1949 C C . GLY A 1 255 ? 12.255 -1.785 -5.942 1.00 93.75 255 GLY A C 1
ATOM 1950 O O . GLY A 1 255 ? 12.640 -2.952 -5.913 1.00 93.75 255 GLY A O 1
ATOM 1951 N N . LEU A 1 256 ? 11.729 -1.233 -7.029 1.00 95.75 256 LEU A N 1
ATOM 1952 C CA . LEU A 1 256 ? 11.713 -1.859 -8.341 1.00 95.75 256 LEU A CA 1
ATOM 1953 C C . LEU A 1 256 ? 12.895 -1.333 -9.156 1.00 95.75 256 LEU A C 1
ATOM 1955 O O . LEU A 1 256 ? 13.088 -0.122 -9.265 1.00 95.75 256 LEU A O 1
ATOM 1959 N N . LYS A 1 257 ? 13.692 -2.233 -9.730 1.00 95.12 257 LYS A N 1
ATOM 1960 C CA . LYS A 1 257 ? 14.908 -1.886 -10.471 1.00 95.12 257 LYS A CA 1
ATOM 1961 C C . LYS A 1 257 ? 14.619 -1.849 -11.962 1.00 95.12 257 LYS A C 1
ATOM 1963 O O . LYS A 1 257 ? 14.319 -2.871 -12.576 1.00 95.12 257 LYS A O 1
ATOM 1968 N N . PHE A 1 258 ? 14.742 -0.674 -12.561 1.00 93.56 258 PHE A N 1
ATOM 1969 C CA . PHE A 1 258 ? 14.642 -0.505 -14.004 1.00 93.56 258 PHE A CA 1
ATOM 1970 C C . PHE A 1 258 ? 16.016 -0.772 -14.603 1.00 93.56 258 PHE A C 1
ATOM 1972 O O . PHE A 1 258 ? 16.951 -0.004 -14.383 1.00 93.56 258 PHE A O 1
ATOM 1979 N N . LYS A 1 259 ? 16.148 -1.887 -15.322 1.00 93.38 259 LYS A N 1
ATOM 1980 C CA . LYS A 1 259 ? 17.373 -2.275 -16.017 1.00 93.38 259 LYS A CA 1
ATOM 1981 C C . LYS A 1 259 ? 17.261 -1.880 -17.482 1.00 93.38 259 LYS A C 1
ATOM 1983 O O . LYS A 1 259 ? 16.562 -2.534 -18.253 1.00 93.38 259 LYS A O 1
ATOM 1988 N N . VAL A 1 260 ? 17.945 -0.812 -17.866 1.00 89.94 260 VAL A N 1
ATOM 1989 C CA . VAL A 1 260 ? 17.969 -0.325 -19.246 1.00 89.94 260 VAL A CA 1
ATOM 1990 C C . VAL A 1 260 ? 19.188 -0.901 -19.952 1.00 89.94 260 VAL A C 1
ATOM 1992 O O . VAL A 1 260 ? 20.324 -0.642 -19.551 1.00 89.94 260 VAL A O 1
ATOM 1995 N N . LEU A 1 261 ? 18.944 -1.707 -20.986 1.00 87.00 261 LEU A N 1
ATOM 1996 C CA . LEU A 1 261 ? 19.982 -2.416 -21.734 1.00 87.00 261 LEU A CA 1
ATOM 1997 C C . LEU A 1 261 ? 20.297 -1.722 -23.060 1.00 87.00 261 LEU A C 1
ATOM 1999 O O . LEU A 1 261 ? 19.385 -1.314 -23.784 1.00 87.00 261 LEU A O 1
ATOM 2003 N N . PHE A 1 262 ? 21.580 -1.700 -23.417 1.00 77.31 262 PHE A N 1
ATOM 2004 C CA . PHE A 1 262 ? 22.023 -1.551 -24.800 1.00 77.31 262 PHE A CA 1
ATOM 2005 C C . PHE A 1 262 ? 22.092 -2.926 -25.454 1.00 77.31 262 PHE A C 1
ATOM 2007 O O . PHE A 1 262 ? 22.835 -3.792 -25.004 1.00 77.31 262 PHE A O 1
ATOM 2014 N N . LEU A 1 263 ? 21.320 -3.133 -26.522 1.00 65.75 263 LEU A N 1
ATOM 2015 C CA . LEU A 1 263 ? 21.305 -4.417 -27.232 1.00 65.75 263 LEU A CA 1
ATOM 2016 C C . LEU A 1 263 ? 22.411 -4.541 -28.295 1.00 65.75 263 LEU A C 1
ATOM 2018 O O . LEU A 1 263 ? 22.763 -5.659 -28.650 1.00 65.75 263 LEU A O 1
ATOM 2022 N N . ASN A 1 264 ? 22.978 -3.418 -28.764 1.00 66.62 264 ASN A N 1
ATOM 2023 C CA . ASN A 1 264 ? 23.978 -3.387 -29.841 1.00 66.62 264 ASN A CA 1
ATOM 2024 C C . ASN A 1 264 ? 25.226 -2.562 -29.457 1.00 66.62 264 ASN A C 1
ATOM 2026 O O . ASN A 1 264 ? 26.172 -3.082 -28.875 1.00 66.62 264 ASN A O 1
ATOM 2030 N N . LYS A 1 265 ? 25.241 -1.265 -29.802 1.00 66.81 265 LYS A N 1
ATOM 2031 C CA . LYS A 1 265 ? 26.354 -0.331 -29.574 1.00 66.81 265 LYS A CA 1
ATOM 2032 C C . LYS A 1 265 ? 25.960 0.705 -28.519 1.00 66.81 265 LYS A C 1
ATOM 2034 O O . LYS A 1 265 ? 24.824 1.169 -28.510 1.00 66.81 265 LYS A O 1
ATOM 2039 N N . GLY A 1 266 ? 26.917 1.103 -27.687 1.00 71.50 266 GLY A N 1
ATOM 2040 C CA . GLY A 1 266 ? 26.736 2.117 -26.647 1.00 71.50 266 GLY A CA 1
ATOM 2041 C C . GLY A 1 266 ? 27.135 1.618 -25.269 1.00 71.50 266 GLY A C 1
ATOM 2042 O O . GLY A 1 266 ? 27.159 0.415 -25.015 1.00 71.50 266 GLY A O 1
ATOM 2043 N N . LYS A 1 267 ? 27.521 2.552 -24.403 1.00 79.38 267 LYS A N 1
ATOM 2044 C CA . LYS A 1 267 ? 27.937 2.268 -23.034 1.00 79.38 267 LYS A CA 1
ATOM 2045 C C . LYS A 1 267 ? 27.409 3.351 -22.123 1.00 79.38 267 LYS A C 1
ATOM 2047 O O . LYS A 1 267 ? 27.659 4.528 -22.345 1.00 79.38 267 LYS A O 1
ATOM 2052 N N . TRP A 1 268 ? 26.718 2.951 -21.072 1.00 80.94 268 TRP A N 1
ATOM 2053 C CA . TRP A 1 268 ? 26.402 3.851 -19.983 1.00 80.94 268 TRP A CA 1
ATOM 2054 C C . TRP A 1 268 ? 27.704 4.331 -19.362 1.00 80.94 268 TRP A C 1
ATOM 2056 O O . TRP A 1 268 ? 28.614 3.538 -19.107 1.00 80.94 268 TRP A O 1
ATOM 2066 N N . VAL A 1 269 ? 27.789 5.632 -19.123 1.00 76.94 269 VAL A N 1
ATOM 2067 C CA . VAL A 1 269 ? 28.921 6.232 -18.427 1.00 76.94 269 VAL A CA 1
ATOM 2068 C C . VAL A 1 269 ? 28.429 6.873 -17.146 1.00 76.94 269 VAL A C 1
ATOM 2070 O O . VAL A 1 269 ? 27.322 7.410 -17.072 1.00 76.94 269 VAL A O 1
ATOM 2073 N N . LYS A 1 270 ? 29.256 6.768 -16.108 1.00 75.75 270 LYS A N 1
ATOM 2074 C CA . LYS A 1 270 ? 28.998 7.464 -14.856 1.00 75.75 270 LYS A CA 1
ATOM 2075 C C . LYS A 1 270 ? 29.152 8.962 -15.094 1.00 75.75 270 LYS A C 1
ATOM 2077 O O . LYS A 1 270 ? 30.028 9.383 -15.849 1.00 75.75 270 LYS A O 1
ATOM 2082 N N . ASP A 1 271 ? 28.341 9.748 -14.406 1.00 72.06 271 ASP A N 1
ATOM 2083 C CA . ASP A 1 271 ? 28.512 11.192 -14.399 1.00 72.06 271 ASP A CA 1
ATOM 2084 C C . ASP A 1 271 ? 29.813 11.522 -13.663 1.00 72.06 271 ASP A C 1
ATOM 2086 O O . ASP A 1 271 ? 30.009 11.145 -12.504 1.00 72.06 271 ASP A O 1
ATOM 2090 N N . THR A 1 272 ? 30.733 12.171 -14.365 1.00 61.84 272 THR A N 1
ATOM 2091 C CA . THR A 1 272 ? 31.945 12.748 -13.788 1.00 61.84 272 THR A CA 1
ATOM 2092 C C . THR A 1 272 ? 31.677 14.235 -13.608 1.00 61.84 272 THR A C 1
ATOM 2094 O O . THR A 1 272 ? 31.728 14.976 -14.590 1.00 61.84 272 THR A O 1
ATOM 2097 N N . PHE A 1 273 ? 31.324 14.637 -12.391 1.00 51.78 273 PHE A N 1
ATOM 2098 C CA . PHE A 1 273 ? 31.377 16.033 -11.961 1.00 51.78 273 PHE A CA 1
ATOM 2099 C C . PHE A 1 273 ? 32.687 16.259 -11.214 1.00 51.78 273 PHE A C 1
ATOM 2101 O O . PHE A 1 273 ? 33.048 15.363 -10.413 1.00 51.78 273 PHE A O 1
#

Foldseek 3Di:
DDKDAEWEFEDEPLDGPDWTAIDDQDPVNPDPAKDKAWDWKDFDPPQPAPQDDTRQQWDADPVRRTIYGDSVVSVSVVPRPRADFLDWGKMKIKMWMAGPDPVDPPRIDIDIYIYTYGHADEDALVNVLVQQQPQPWLWQQDWPVVVVPDDDFIDIFRSVQWDCSVVAAPVRQETEGEDDPDGDPPPDPPDFGEGELCSCQPGDGDLPPWFPDKGWPSVPWDADPQQFKTKIFMATHTDGSYDYDNRNNCCNPVGHIYIYGDPDTHGYDYDDD

Sequence (273 aa):
MSFSKTSTIKILNNTNYEAGSVSYLVTPYSLKDYTVSILLVSKATGNTSSLNLDILDFSYDKASKKLTLTSAGLNKVSSASSLVDATAYKYDIQFMFSTTSDTVSNKTVYATNTVSLFKVKEVTKADLTTIIKTIPKEANIPNRSKIDGHNDYAFSID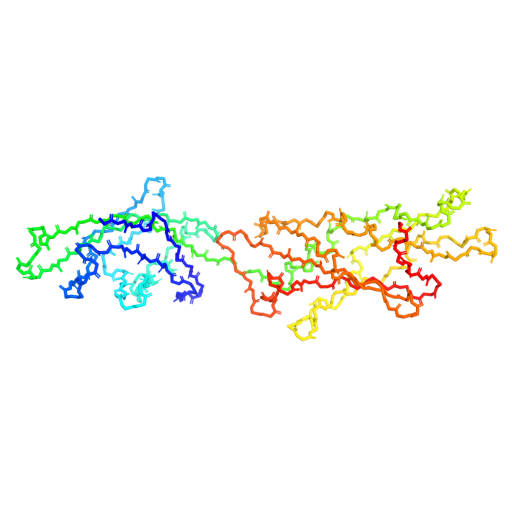FSKASGIESISSSSQYVTINNMAGMTDPTNANSTYSPYGSGLTTLQIPRGNYFSYIYCKSDAMTISTDGSSLTVPYIFTLKDGYILNKDISFITNEGLKFKVLFLNKGKWVKDTF

Secondary structure (DSSP, 8-state):
-EE-SEEEEEEETTEEEEPEE--EE-SSTT----EEEEEEEEEPTT---S----GGGEEEETTTTEEEE-HHHHHHHHH-TTPPTT-EEEEEEEEEEE---TT-S--EEEEEEEEEEEEPEEE-HHHHHHHHHTS--EEEE-BHHHHTT-----EEE-GGGEE-GGG--SS--EEEEE--SS-PPPSSTT----BBGGGGTT-----TTTEEEEEE-GGG-EE-TTS-EEEEEEEEEEPTTEEE-GGGGGGGTT-EEEEEEPSSS---B----

pLDDT: mean 85.53, std 12.66, range [48.62, 98.38]

Radius of gyration: 26.55 Å; chains: 1; bounding box: 60×33×83 Å

Organism: NCBI:txid29522